Protein 1GSA (pdb70)

Sequence (314 aa):
MIKLGIVMDPIANINIKKDSSFAMLLEAQRRGYELHYMEMGDLYLINGEARAHTRTLNVKQNYEEWFSFVGEQDLPLADLDVILMRKDPPFDTEFIYATYILERAEEKGTLIVNKPQSLRDCNEKLFTAWFSDLTPETLVTRNKAQLKAFWEKHSDIILKPLDGMGGASIFRVKEGDPNLGVIAETLTEHGTRYCMAQNYLPAIKDGDKRVLVVDGEPVPYCLARIPQGGETRGNLAAGGRGEPRPLTESDWKIARQIGPTLKEKGLIFVGLDIIGDRLTEINVTSPTCIREIEAEFPVSITGMLMDAIEARLQ

Solvent-accessible surface area: 13674 Å² total; per-residue (Å²): 137,38,59,0,0,0,0,6,41,57,3,61,124,27,85,5,116,98,34,2,5,0,5,3,0,42,19,0,62,173,74,46,17,53,3,7,0,0,51,52,79,23,14,82,81,88,147,26,77,5,48,0,56,0,51,26,8,57,1,72,82,54,117,166,96,44,45,40,68,91,39,114,66,73,16,32,0,42,74,4,54,0,0,2,2,14,43,54,15,75,60,64,80,103,4,34,112,5,0,101,28,0,40,86,1,40,104,135,64,4,30,3,8,6,66,0,85,3,3,65,75,2,19,15,11,58,5,4,70,170,22,82,103,10,9,9,87,50,39,56,7,96,80,80,77,81,0,94,56,25,43,110,148,40,48,33,0,23,0,14,23,31,73,10,82,20,5,46,58,39,69,70,0,104,146,69,37,126,62,11,26,85,12,0,53,82,18,3,94,140,32,83,141,123,0,1,0,5,34,29,26,94,33,14,129,96,2,15,15,9,0,0,1,7,25,8,86,5,0,51,50,0,1,0,12,25,18,86,88,87,50,55,70,4,21,45,82,24,52,10,111,31,60,34,61,77,15,64,130,41,0,82,110,5,0,110,94,0,0,74,34,0,107,148,60,6,1,1,5,0,0,0,4,0,22,27,81,66,0,9,15,1,10,1,9,18,6,52,2,0,57,33,0,42,92,106,38,128,29,61,0,6,9,54,0,0,83,13,0,54,60,89,63,186

CATH classification: 3.40.50.20 (+2 more: 3.30.470.20, 3.30.1490.20)

Nearest PDB structures (foldseek):
  1gsa-assembly1_A  TM=1.003E+00  e=8.437E-70  Escherichia coli B
  2glt-assembly1_A  TM=9.989E-01  e=6.512E-58  Escherichia coli B
  1glv-assembly1_A  TM=9.951E-01  e=2.378E-57  Escherichia coli
  6jil-assembly1_A  TM=7.229E-01  e=3.336E-12  Streptomyces lavendulae
  4ma0-assembly1_A  TM=6.381E-01  e=2.280E-08  Francisella tularensis subsp. tularensis SCHU S4

Radius of gyration: 20.1 Å; Cα contacts (8 Å, |Δi|>4): 654; chains: 1; bounding box: 45×51×53 Å

Foldseek 3Di:
DAAEEEAEDDPVPDDCLFADVLLLVVVCVVVPYWYWYHYLVQWDADPLFIKGWTFTWDADPDVVGGIDGPGIDIGGLLPGQEYEQAYADQPDVSLLVVLSSVVSSVVSHHQYQARSVCPVVAQFFCVCVVVVVFAFDKDKFLDLVVVVVVCVVQQWKWKFARGHDQCPLIDIRHHPRPPSPVSSCVRSVNRVRIIMMGRDDPLCQVFFWWWKAALLRTDFKIWGWHADDPDPDSGVSNVTDIDIGGQDVLSVVVSNVCSVVCNVNRLRIKIWTARPRHTRTIDRRNDTPQNVNVVPDVDRPSVSNVVSSVVVSD

InterPro domains:
  IPR004215 Prokaryotic glutathione synthetase, N-terminal [PF02951] (2-120)
  IPR004218 Prokaryotic glutathione synthetase, ATP-binding [PF02955] (124-296)
  IPR006284 Glutathione synthetase, prokaryotic [MF_00162] (1-316)
  IPR006284 Glutathione synthetase, prokaryotic [TIGR01380] (2-311)
  IPR011761 ATP-grasp fold [PS50975] (125-310)
  IPR013815 ATP-grasp fold, subdomain 1 [G3DSA:3.30.1490.20] (137-201)
  IPR016185 Pre-ATP-grasp domain superfamily [SSF52440] (2-122)

Structure (mmCIF, N/CA/C/O backbone):
data_1GSA
#
_entry.id   1GSA
#
_cell.length_a   87.250
_cell.length_b   87.250
_cell.length_c   169.580
_cell.angle_alpha   90.00
_cell.angle_beta   90.00
_cell.angle_gamma   120.00
#
_symmetry.space_group_name_H-M   'P 62 2 2'
#
loop_
_entity.id
_entity.type
_entity.pdbx_description
1 polymer 'GLUTATHIONE SYNTHETASE'
2 non-polymer 'MAGNESIUM ION'
3 non-polymer 'SULFATE ION'
4 non-polymer "ADENOSINE-5'-DIPHOSPHATE"
5 non-polymer GLUTATHIONE
6 water water
#
loop_
_atom_site.group_PDB
_atom_site.id
_atom_site.type_symbol
_atom_site.label_atom_id
_atom_site.label_alt_id
_atom_site.label_comp_id
_atom_site.label_asym_id
_atom_site.label_entity_id
_atom_site.label_seq_id
_atom_site.pdbx_PDB_ins_code
_atom_site.Cartn_x
_atom_site.Cartn_y
_atom_site.Cartn_z
_atom_site.occupancy
_atom_site.B_iso_or_equiv
_atom_site.auth_seq_id
_atom_site.auth_comp_id
_atom_site.auth_asym_id
_atom_site.auth_atom_id
_atom_site.pdbx_PDB_model_num
ATOM 1 N N . MET A 1 1 ? 31.469 -6.342 48.146 1.00 34.76 1 MET A N 1
ATOM 2 C CA . MET A 1 1 ? 31.543 -6.042 49.551 1.00 33.18 1 MET A CA 1
ATOM 3 C C . MET A 1 1 ? 30.380 -5.075 49.707 1.00 29.56 1 MET A C 1
ATOM 4 O O . MET A 1 1 ? 29.636 -4.905 48.739 1.00 30.39 1 MET A O 1
ATOM 9 N N . ILE A 1 2 ? 30.168 -4.481 50.859 1.00 26.67 2 ILE A N 1
ATOM 10 C CA . ILE A 1 2 ? 29.212 -3.412 51.038 1.00 21.85 2 ILE A CA 1
ATOM 11 C C . ILE A 1 2 ? 29.939 -2.163 50.582 1.00 19.42 2 ILE A C 1
ATOM 12 O O . ILE A 1 2 ? 31.149 -2.028 50.775 1.00 18.91 2 ILE A O 1
ATOM 17 N N . LYS A 1 3 ? 29.240 -1.277 49.903 1.00 18.72 3 LYS A N 1
ATOM 18 C CA . LYS A 1 3 ? 29.767 0.008 49.505 1.00 17.79 3 LYS A CA 1
ATOM 19 C C . LYS A 1 3 ? 29.009 0.969 50.397 1.00 17.51 3 LYS A C 1
ATOM 20 O O . LYS A 1 3 ? 27.771 1.016 50.357 1.00 18.09 3 LYS A O 1
ATOM 26 N N . LEU A 1 4 ? 29.692 1.721 51.221 1.00 15.64 4 LEU A N 1
ATOM 27 C CA . LEU A 1 4 ? 29.053 2.616 52.146 1.00 14.97 4 LEU A CA 1
ATOM 28 C C . LEU A 1 4 ? 29.484 3.988 51.683 1.00 14.98 4 LEU A C 1
ATOM 29 O O . LEU A 1 4 ? 30.655 4.191 51.344 1.00 16.56 4 LEU A O 1
ATOM 34 N N . GLY A 1 5 ? 28.584 4.954 51.666 1.00 13.65 5 GLY A N 1
ATOM 35 C CA . GLY A 1 5 ? 28.932 6.310 51.321 1.00 12.92 5 GLY A CA 1
ATOM 36 C C . GLY A 1 5 ? 28.789 7.124 52.592 1.00 12.42 5 GLY A C 1
ATOM 37 O O . GLY A 1 5 ? 28.143 6.675 53.536 1.00 12.20 5 GLY A O 1
ATOM 38 N N . ILE A 1 6 ? 29.374 8.304 52.677 1.00 12.66 6 ILE A N 1
ATOM 39 C CA . ILE A 1 6 ? 29.198 9.178 53.807 1.00 12.69 6 ILE A CA 1
ATOM 40 C C . ILE A 1 6 ? 29.090 10.592 53.285 1.00 12.73 6 ILE A C 1
ATOM 41 O O . ILE A 1 6 ? 29.899 10.990 52.447 1.00 12.52 6 ILE A O 1
ATOM 46 N N . VAL A 1 7 ? 28.092 11.344 53.727 1.00 12.35 7 VAL A N 1
ATOM 47 C CA . VAL A 1 7 ? 28.035 12.751 53.381 1.00 12.09 7 VAL A CA 1
ATOM 48 C C . VAL A 1 7 ? 28.497 13.420 54.676 1.00 13.29 7 VAL A C 1
ATOM 49 O O . VAL A 1 7 ? 27.939 13.166 55.747 1.00 12.81 7 VAL A O 1
ATOM 53 N N . MET A 1 8 ? 29.540 14.245 54.673 1.00 12.70 8 MET A N 1
ATOM 54 C CA . MET A 1 8 ? 30.003 14.845 55.893 1.00 11.83 8 MET A CA 1
ATOM 55 C C . MET A 1 8 ? 30.662 16.168 55.605 1.00 14.01 8 MET A C 1
ATOM 56 O O . MET A 1 8 ? 30.841 16.562 54.450 1.00 13.84 8 MET A O 1
ATOM 61 N N . ASP A 1 9 ? 30.970 16.930 56.650 1.00 15.12 9 ASP A N 1
ATOM 62 C CA . ASP A 1 9 ? 31.684 18.188 56.553 1.00 14.02 9 ASP A CA 1
ATOM 63 C C . ASP A 1 9 ? 33.116 17.830 56.212 1.00 14.95 9 ASP A C 1
ATOM 64 O O . ASP A 1 9 ? 33.531 16.678 56.404 1.00 14.18 9 ASP A O 1
ATOM 69 N N . PRO A 1 10 ? 33.947 18.740 55.700 1.00 16.80 10 PRO A N 1
ATOM 70 C CA . PRO A 1 10 ? 35.261 18.392 55.180 1.00 15.12 10 PRO A CA 1
ATOM 71 C C . PRO A 1 10 ? 36.136 17.552 56.083 1.00 14.45 10 PRO A C 1
ATOM 72 O O . PRO A 1 10 ? 36.487 17.963 57.179 1.00 14.52 10 PRO A O 1
ATOM 76 N N . ILE A 1 11 ? 36.518 16.361 55.628 1.00 15.90 11 ILE A N 1
ATOM 77 C CA . ILE A 1 11 ? 37.364 15.457 56.390 1.00 15.85 11 ILE A CA 1
ATOM 78 C C . ILE A 1 11 ? 38.737 16.027 56.652 1.00 17.61 11 ILE A C 1
ATOM 79 O O . ILE A 1 11 ? 39.386 15.707 57.644 1.00 20.18 11 ILE A O 1
ATOM 84 N N . ALA A 1 12 ? 39.211 16.908 55.812 1.00 15.25 12 ALA A N 1
ATOM 85 C CA . ALA A 1 12 ? 40.475 17.530 56.035 1.00 17.12 12 ALA A CA 1
ATOM 86 C C . ALA A 1 12 ? 40.492 18.440 57.252 1.00 18.87 12 ALA A C 1
ATOM 87 O O . ALA A 1 12 ? 41.543 18.875 57.697 1.00 20.72 12 ALA A O 1
ATOM 89 N N . ASN A 1 13 ? 39.343 18.726 57.829 1.00 18.96 13 ASN A N 1
ATOM 90 C CA . ASN A 1 13 ? 39.243 19.643 58.950 1.00 19.48 13 ASN A CA 1
ATOM 91 C C . ASN A 1 13 ? 38.744 18.995 60.235 1.00 18.43 13 ASN A C 1
ATOM 92 O O . ASN A 1 13 ? 38.367 19.713 61.173 1.00 18.21 13 ASN A O 1
ATOM 97 N N . ILE A 1 14 ? 38.686 17.654 60.304 1.00 16.64 14 ILE A N 1
ATOM 98 C CA . ILE A 1 14 ? 38.194 16.998 61.505 1.00 14.67 14 ILE A CA 1
ATOM 99 C C . ILE A 1 14 ? 39.365 16.691 62.414 1.00 16.80 14 ILE A C 1
ATOM 100 O O . ILE A 1 14 ? 40.536 16.703 62.012 1.00 18.94 14 ILE A O 1
ATOM 105 N N . ASN A 1 15 ? 39.028 16.462 63.676 1.00 18.65 15 ASN A N 1
ATOM 106 C CA . ASN A 1 15 ? 39.967 16.061 64.698 1.00 20.69 15 ASN A CA 1
ATOM 107 C C . ASN A 1 15 ? 39.683 14.586 64.932 1.00 21.18 15 ASN A C 1
ATOM 108 O O . ASN A 1 15 ? 38.698 14.213 65.579 1.00 21.85 15 ASN A O 1
ATOM 113 N N . ILE A 1 16 ? 40.575 13.711 64.458 1.00 21.84 16 ILE A N 1
ATOM 114 C CA . ILE A 1 16 ? 40.369 12.279 64.503 1.00 21.84 16 ILE A CA 1
ATOM 115 C C . ILE A 1 16 ? 40.385 11.747 65.909 1.00 23.31 16 ILE A C 1
ATOM 116 O O . ILE A 1 16 ? 39.915 10.644 66.130 1.00 22.15 16 ILE A O 1
ATOM 121 N N . LYS A 1 17 ? 40.837 12.509 66.894 1.00 23.91 17 LYS A N 1
ATOM 122 C CA . LYS A 1 17 ? 40.758 12.065 68.275 1.00 26.43 17 LYS A CA 1
ATOM 123 C C . LYS A 1 17 ? 39.333 12.077 68.817 1.00 26.32 17 LYS A C 1
ATOM 124 O O . LYS A 1 17 ? 38.970 11.281 69.675 1.00 27.30 17 LYS A O 1
ATOM 130 N N . LYS A 1 18 ? 38.487 12.971 68.329 1.00 25.97 18 LYS A N 1
ATOM 131 C CA . LYS A 1 18 ? 37.168 13.154 68.888 1.00 24.46 18 LYS A CA 1
ATOM 132 C C . LYS A 1 18 ? 36.109 12.789 67.903 1.00 21.80 18 LYS A C 1
ATOM 133 O O . LYS A 1 18 ? 34.979 12.546 68.317 1.00 22.35 18 LYS A O 1
ATOM 139 N N . ASP A 1 19 ? 36.408 12.785 66.616 1.00 20.60 19 ASP A N 1
ATOM 140 C CA . ASP A 1 19 ? 35.339 12.671 65.654 1.00 19.27 19 ASP A CA 1
ATOM 141 C C . ASP A 1 19 ? 34.674 11.313 65.555 1.00 18.15 19 ASP A C 1
ATOM 142 O O . ASP A 1 19 ? 35.321 10.284 65.360 1.00 17.04 19 ASP A O 1
ATOM 147 N N . SER A 1 20 ? 33.351 11.258 65.668 1.00 16.49 20 SER A N 1
ATOM 148 C CA . SER A 1 20 ? 32.697 9.970 65.536 1.00 15.08 20 SER A CA 1
ATOM 149 C C . SER A 1 20 ? 32.486 9.540 64.101 1.00 14.58 20 SER A C 1
ATOM 150 O O . SER A 1 20 ? 32.512 8.331 63.905 1.00 14.22 20 SER A O 1
ATOM 153 N N . SER A 1 21 ? 32.285 10.382 63.061 1.00 14.32 21 SER A N 1
ATOM 154 C CA . SER A 1 21 ? 32.161 9.876 61.701 1.00 13.89 21 SER A CA 1
ATOM 155 C C . SER A 1 21 ? 33.417 9.090 61.360 1.00 13.24 21 SER A C 1
ATOM 156 O O . SER A 1 21 ? 33.345 8.013 60.808 1.00 12.39 21 SER A O 1
ATOM 159 N N . PHE A 1 22 ? 34.578 9.583 61.771 1.00 14.89 22 PHE A N 1
ATOM 160 C CA . PHE A 1 22 ? 35.849 8.966 61.490 1.00 14.49 22 PHE A CA 1
ATOM 161 C C . PHE A 1 22 ? 35.951 7.601 62.169 1.00 15.09 22 PHE A C 1
ATOM 162 O O . PHE A 1 22 ? 36.264 6.620 61.506 1.00 17.15 22 PHE A O 1
ATOM 170 N N . ALA A 1 23 ? 35.649 7.465 63.449 1.00 14.27 23 ALA A N 1
ATOM 171 C CA . ALA A 1 23 ? 35.628 6.196 64.123 1.00 14.35 23 ALA A CA 1
ATOM 172 C C . ALA A 1 23 ? 34.725 5.218 63.386 1.00 16.17 23 ALA A C 1
ATOM 173 O O . ALA A 1 23 ? 35.102 4.055 63.254 1.00 16.91 23 ALA A O 1
ATOM 175 N N . MET A 1 24 ? 33.566 5.625 62.868 1.00 16.70 24 MET A N 1
ATOM 176 C CA . MET A 1 24 ? 32.700 4.745 62.088 1.00 15.24 24 MET A CA 1
ATOM 177 C C . MET A 1 24 ? 33.397 4.283 60.789 1.00 15.17 24 MET A C 1
ATOM 178 O O . MET A 1 24 ? 33.391 3.096 60.466 1.00 13.24 24 MET A O 1
ATOM 183 N N . LEU A 1 25 ? 34.030 5.164 60.008 1.00 14.16 25 LEU A N 1
ATOM 184 C CA . LEU A 1 25 ? 34.760 4.794 58.810 1.00 15.01 25 LEU A CA 1
ATOM 185 C C . LEU A 1 25 ? 35.909 3.836 59.145 1.00 16.56 25 LEU A C 1
ATOM 186 O O . LEU A 1 25 ? 36.080 2.887 58.380 1.00 20.45 25 LEU A O 1
ATOM 191 N N . LEU A 1 26 ? 36.688 3.915 60.234 1.00 15.68 26 LEU A N 1
ATOM 192 C CA . LEU A 1 26 ? 37.719 2.931 60.553 1.00 14.85 26 LEU A CA 1
ATOM 193 C C . LEU A 1 26 ? 37.099 1.562 60.750 1.00 16.19 26 LEU A C 1
ATOM 194 O O . LEU A 1 26 ? 37.597 0.558 60.270 1.00 18.57 26 LEU A O 1
ATOM 199 N N . GLU A 1 27 ? 35.947 1.463 61.366 1.00 15.18 27 GLU A N 1
ATOM 200 C CA . GLU A 1 27 ? 35.279 0.203 61.557 1.00 16.52 27 GLU A CA 1
ATOM 201 C C . GLU A 1 27 ? 34.723 -0.357 60.263 1.00 16.36 27 GLU A C 1
ATOM 202 O O . GLU A 1 27 ? 34.777 -1.564 60.036 1.00 18.32 27 GLU A O 1
ATOM 208 N N . ALA A 1 28 ? 34.125 0.451 59.397 1.00 16.85 28 ALA A N 1
ATOM 209 C CA . ALA A 1 28 ? 33.647 -0.030 58.111 1.00 15.68 28 ALA A CA 1
ATOM 210 C C . ALA A 1 28 ? 34.812 -0.555 57.273 1.00 15.79 28 ALA A C 1
ATOM 211 O O . ALA A 1 28 ? 34.704 -1.579 56.598 1.00 17.48 28 ALA A O 1
ATOM 213 N N . GLN A 1 29 ? 35.977 0.080 57.329 1.00 16.33 29 GLN A N 1
ATOM 214 C CA . GLN A 1 29 ? 37.151 -0.346 56.591 1.00 16.42 29 GLN A CA 1
ATOM 215 C C . GLN A 1 29 ? 37.710 -1.617 57.173 1.00 16.86 29 GLN A C 1
ATOM 216 O O . GLN A 1 29 ? 38.086 -2.507 56.415 1.00 20.17 29 GLN A O 1
ATOM 222 N N . ARG A 1 30 ? 37.769 -1.727 58.492 1.00 16.95 30 ARG A N 1
ATOM 223 C CA . ARG A 1 30 ? 38.179 -2.921 59.199 1.00 17.19 30 ARG A CA 1
ATOM 224 C C . ARG A 1 30 ? 37.294 -4.107 58.789 1.00 17.65 30 ARG A C 1
ATOM 225 O O . ARG A 1 30 ? 37.760 -5.251 58.779 1.00 17.32 30 ARG A O 1
ATOM 233 N N . ARG A 1 31 ? 36.014 -3.880 58.452 1.00 17.33 31 ARG A N 1
ATOM 234 C CA . ARG A 1 31 ? 35.145 -4.942 57.987 1.00 16.44 31 ARG A CA 1
ATOM 235 C C . ARG A 1 31 ? 35.230 -5.199 56.511 1.00 16.70 31 ARG A C 1
ATOM 236 O O . ARG A 1 31 ? 34.643 -6.174 56.081 1.00 19.84 31 ARG A O 1
ATOM 244 N N . GLY A 1 32 ? 35.910 -4.384 55.699 1.00 18.26 32 GLY A N 1
ATOM 245 C CA . GLY A 1 32 ? 36.112 -4.633 54.275 1.00 17.43 32 GLY A CA 1
ATOM 246 C C . GLY A 1 32 ? 35.156 -3.887 53.355 1.00 18.70 32 GLY A C 1
ATOM 247 O O . GLY A 1 32 ? 34.996 -4.244 52.193 1.00 19.29 32 GLY A O 1
ATOM 248 N N . TYR A 1 33 ? 34.480 -2.835 53.811 1.00 19.42 33 TYR A N 1
ATOM 249 C CA . TYR A 1 33 ? 33.531 -2.128 52.983 1.00 17.86 33 TYR A CA 1
ATOM 250 C C . TYR A 1 33 ? 34.340 -1.206 52.121 1.00 17.11 33 TYR A C 1
ATOM 251 O O . TYR A 1 33 ? 35.379 -0.712 52.555 1.00 19.81 33 TYR A O 1
ATOM 260 N N . GLU A 1 34 ? 33.793 -0.888 50.964 1.00 19.03 34 GLU A N 1
ATOM 261 C CA . GLU A 1 34 ? 34.343 0.107 50.062 1.00 18.29 34 GLU A CA 1
ATOM 262 C C . GLU A 1 34 ? 33.773 1.463 50.486 1.00 17.81 34 GLU A C 1
ATOM 263 O O . GLU A 1 34 ? 32.558 1.651 50.468 1.00 17.81 34 GLU A O 1
ATOM 269 N N . LEU A 1 35 ? 34.570 2.469 50.804 1.00 18.05 35 LEU A N 1
ATOM 270 C CA . LEU A 1 35 ? 34.077 3.725 51.323 1.00 15.12 35 LEU A CA 1
ATOM 271 C C . LEU A 1 35 ? 34.048 4.788 50.237 1.00 15.46 35 LEU A C 1
ATOM 272 O O . LEU A 1 35 ? 35.000 4.948 49.468 1.00 14.82 35 LEU A O 1
ATOM 277 N N . HIS A 1 36 ? 32.925 5.491 50.089 1.00 16.12 36 HIS A N 1
ATOM 278 C CA . HIS A 1 36 ? 32.753 6.559 49.123 1.00 13.21 36 HIS A CA 1
ATOM 279 C C . HIS A 1 36 ? 32.469 7.836 49.874 1.00 12.53 36 HIS A C 1
ATOM 280 O O . HIS A 1 36 ? 31.447 7.922 50.532 1.00 14.41 36 HIS A O 1
ATOM 287 N N . TYR A 1 37 ? 33.338 8.814 49.792 1.00 10.90 37 TYR A N 1
ATOM 288 C CA . TYR A 1 37 ? 33.263 10.075 50.476 1.00 10.16 37 TYR A CA 1
ATOM 289 C C . TYR A 1 37 ? 32.492 11.126 49.733 1.00 11.32 37 TYR A C 1
ATOM 290 O O . TYR A 1 37 ? 32.795 11.345 48.560 1.00 14.14 37 TYR A O 1
ATOM 299 N N . MET A 1 38 ? 31.576 11.853 50.356 1.00 12.32 38 MET A N 1
ATOM 300 C CA . MET A 1 38 ? 30.891 12.927 49.671 1.00 13.52 38 MET A CA 1
ATOM 301 C C . MET A 1 38 ? 30.761 14.120 50.576 1.00 12.27 38 MET A C 1
ATOM 302 O O . MET A 1 38 ? 30.736 13.979 51.778 1.00 14.45 38 MET A O 1
ATOM 307 N N . GLU A 1 39 ? 30.694 15.322 50.060 1.00 12.76 39 GLU A N 1
ATOM 308 C CA . GLU A 1 39 ? 30.378 16.535 50.799 1.00 11.02 39 GLU A CA 1
ATOM 309 C C . GLU A 1 39 ? 29.082 17.018 50.160 1.00 12.19 39 GLU A C 1
ATOM 310 O O . GLU A 1 39 ? 28.760 16.572 49.052 1.00 14.21 39 GLU A O 1
ATOM 316 N N . MET A 1 40 ? 28.322 17.940 50.750 1.00 11.56 40 MET A N 1
ATOM 317 C CA . MET A 1 40 ? 27.020 18.398 50.266 1.00 12.42 40 MET A CA 1
ATOM 318 C C . MET A 1 40 ? 27.017 18.849 48.822 1.00 9.45 40 MET A C 1
ATOM 319 O O . MET A 1 40 ? 26.078 18.609 48.114 1.00 8.75 40 MET A O 1
ATOM 324 N N . GLY A 1 41 ? 28.075 19.469 48.333 1.00 13.23 41 GLY A N 1
ATOM 325 C CA . GLY A 1 41 ? 28.168 19.987 46.969 1.00 12.95 41 GLY A CA 1
ATOM 326 C C . GLY A 1 41 ? 28.333 18.912 45.907 1.00 12.27 41 GLY A C 1
ATOM 327 O O . GLY A 1 41 ? 28.145 19.191 44.729 1.00 15.52 41 GLY A O 1
ATOM 328 N N . ASP A 1 42 ? 28.665 17.673 46.265 1.00 13.09 42 ASP A N 1
ATOM 329 C CA . ASP A 1 42 ? 28.862 16.571 45.348 1.00 11.15 42 ASP A CA 1
ATOM 330 C C . ASP A 1 42 ? 27.588 15.887 44.906 1.00 12.96 42 ASP A C 1
ATOM 331 O O . ASP A 1 42 ? 27.562 15.108 43.944 1.00 15.18 42 ASP A O 1
ATOM 336 N N . LEU A 1 43 ? 26.515 16.089 45.653 1.00 13.09 43 LEU A N 1
ATOM 337 C CA . LEU A 1 43 ? 25.250 15.432 45.394 1.00 13.58 43 LEU A CA 1
ATOM 338 C C . LEU A 1 43 ? 24.430 16.310 44.463 1.00 14.46 43 LEU A C 1
ATOM 339 O O . LEU A 1 43 ? 24.467 17.555 44.536 1.00 14.33 43 LEU A O 1
ATOM 344 N N . TYR A 1 44 ? 23.675 15.666 43.588 1.00 12.39 44 TYR A N 1
ATOM 345 C CA . TYR A 1 44 ? 22.828 16.401 42.698 1.00 11.93 44 TYR A CA 1
ATOM 346 C C . TYR A 1 44 ? 21.702 15.512 42.233 1.00 12.31 44 TYR A C 1
ATOM 347 O O . TYR A 1 44 ? 21.665 14.313 42.525 1.00 12.51 44 TYR A O 1
ATOM 356 N N . LEU A 1 45 ? 20.780 16.134 41.517 1.00 14.43 45 LEU A N 1
ATOM 357 C CA . LEU A 1 45 ? 19.605 15.485 40.975 1.00 14.61 45 LEU A CA 1
ATOM 358 C C . LEU A 1 45 ? 19.551 15.884 39.518 1.00 14.93 45 LEU A C 1
ATOM 359 O O . LEU A 1 45 ? 19.675 17.072 39.224 1.00 13.63 45 LEU A O 1
ATOM 364 N N . ILE A 1 46 ? 19.429 14.888 38.625 1.00 16.00 46 ILE A N 1
ATOM 365 C CA . ILE A 1 46 ? 19.265 15.095 37.192 1.00 15.70 46 ILE A CA 1
ATOM 366 C C . ILE A 1 46 ? 18.088 14.206 36.844 1.00 16.43 46 ILE A C 1
ATOM 367 O O . ILE A 1 46 ? 18.063 12.989 37.015 1.00 18.45 46 ILE A O 1
ATOM 372 N N . ASN A 1 47 ? 17.005 14.885 36.525 1.00 18.30 47 ASN A N 1
ATOM 373 C CA . ASN A 1 47 ? 15.717 14.298 36.193 1.00 18.66 47 ASN A CA 1
ATOM 374 C C . ASN A 1 47 ? 15.242 13.303 37.234 1.00 19.47 47 ASN A C 1
ATOM 375 O O . ASN A 1 47 ? 14.832 12.176 36.950 1.00 20.31 47 ASN A O 1
ATOM 380 N N . GLY A 1 48 ? 15.394 13.704 38.490 1.00 18.63 48 GLY A N 1
ATOM 381 C CA . GLY A 1 48 ? 14.924 12.937 39.618 1.00 16.36 48 GLY A CA 1
ATOM 382 C C . GLY A 1 48 ? 15.812 11.783 39.971 1.00 15.57 48 GLY A C 1
ATOM 383 O O . GLY A 1 48 ? 15.439 11.019 40.846 1.00 17.70 48 GLY A O 1
ATOM 384 N N . GLU A 1 49 ? 16.960 11.594 39.328 1.00 17.13 49 GLU A N 1
ATOM 385 C CA . GLU A 1 49 ? 17.886 10.536 39.672 1.00 14.38 49 GLU A CA 1
ATOM 386 C C . GLU A 1 49 ? 18.928 11.204 40.562 1.00 15.13 49 GLU A C 1
ATOM 387 O O . GLU A 1 49 ? 19.501 12.233 40.196 1.00 14.97 49 GLU A O 1
ATOM 393 N N . ALA A 1 50 ? 19.122 10.684 41.761 1.00 13.98 50 ALA A N 1
ATOM 394 C CA . ALA A 1 50 ? 20.094 11.190 42.705 1.00 13.58 50 ALA A CA 1
ATOM 395 C C . ALA A 1 50 ? 21.426 10.609 42.280 1.00 10.70 50 ALA A C 1
ATOM 396 O O . ALA A 1 50 ? 21.533 9.386 42.109 1.00 11.20 50 ALA A O 1
ATOM 398 N N . ARG A 1 51 ? 22.432 11.445 42.139 1.00 9.12 51 ARG A N 1
ATOM 399 C CA . ARG A 1 51 ? 23.734 11.012 41.718 1.00 10.97 51 ARG A CA 1
ATOM 400 C C . ARG A 1 51 ? 24.756 11.785 42.514 1.00 10.90 51 ARG A C 1
ATOM 401 O O . ARG A 1 51 ? 24.388 12.769 43.143 1.00 13.61 51 ARG A O 1
ATOM 409 N N . ALA A 1 52 ? 26.038 11.420 42.512 1.00 11.97 52 ALA A N 1
ATOM 410 C CA . ALA A 1 52 ? 27.067 12.161 43.212 1.00 11.78 52 ALA A CA 1
ATOM 411 C C . ALA A 1 52 ? 28.441 11.894 42.652 1.00 11.05 52 ALA A C 1
ATOM 412 O O . ALA A 1 52 ? 28.743 10.846 42.081 1.00 13.07 52 ALA A O 1
ATOM 414 N N . HIS A 1 53 ? 29.307 12.856 42.802 1.00 13.86 53 HIS A N 1
ATOM 415 C CA . HIS A 1 53 ? 30.697 12.664 42.487 1.00 15.78 53 HIS A CA 1
ATOM 416 C C . HIS A 1 53 ? 31.255 12.119 43.791 1.00 16.98 53 HIS A C 1
ATOM 417 O O . HIS A 1 53 ? 31.239 12.831 44.797 1.00 17.52 53 HIS A O 1
ATOM 424 N N . THR A 1 54 ? 31.745 10.898 43.850 1.00 16.73 54 THR A N 1
ATOM 425 C CA . THR A 1 54 ? 32.330 10.423 45.086 1.00 16.33 54 THR A CA 1
ATOM 426 C C . THR A 1 54 ? 33.810 10.249 44.846 1.00 15.39 54 THR A C 1
ATOM 427 O O . THR A 1 54 ? 34.329 10.337 43.728 1.00 17.35 54 THR A O 1
ATOM 431 N N . ARG A 1 55 ? 34.498 10.019 45.924 1.00 14.80 55 ARG A N 1
ATOM 432 C CA . ARG A 1 55 ? 35.903 9.771 45.919 1.00 15.41 55 ARG A CA 1
ATOM 433 C C . ARG A 1 55 ? 36.015 8.512 46.763 1.00 17.21 55 ARG A C 1
ATOM 434 O O . ARG A 1 55 ? 35.382 8.443 47.825 1.00 18.07 55 ARG A O 1
ATOM 442 N N . THR A 1 56 ? 36.713 7.461 46.307 1.00 16.11 56 THR A N 1
ATOM 443 C CA . THR A 1 56 ? 36.867 6.242 47.072 1.00 17.01 56 THR A CA 1
ATOM 444 C C . THR A 1 56 ? 37.881 6.610 48.128 1.00 15.99 56 THR A C 1
ATOM 445 O O . THR A 1 56 ? 38.943 7.157 47.813 1.00 15.64 56 THR A O 1
ATOM 449 N N . LEU A 1 57 ? 37.541 6.313 49.374 1.00 17.11 57 LEU A N 1
ATOM 450 C CA . LEU A 1 57 ? 38.305 6.704 50.539 1.00 16.21 57 LEU A CA 1
ATOM 451 C C . LEU A 1 57 ? 38.978 5.540 51.239 1.00 17.75 57 LEU A C 1
ATOM 452 O O . LEU A 1 57 ? 38.490 4.406 51.320 1.00 17.55 57 LEU A O 1
ATOM 457 N N . ASN A 1 58 ? 40.126 5.900 51.781 1.00 19.30 58 ASN A N 1
ATOM 458 C CA . ASN A 1 58 ? 40.969 5.025 52.551 1.00 21.26 58 ASN A CA 1
ATOM 459 C C . ASN A 1 58 ? 41.248 5.742 53.874 1.00 19.00 58 ASN A C 1
ATOM 460 O O . ASN A 1 58 ? 41.816 6.825 53.782 1.00 18.15 58 ASN A O 1
ATOM 465 N N . VAL A 1 59 ? 40.920 5.349 55.109 1.00 17.89 59 VAL A N 1
ATOM 466 C CA . VAL A 1 59 ? 41.244 6.157 56.288 1.00 14.75 59 VAL A CA 1
ATOM 467 C C . VAL A 1 59 ? 42.256 5.432 57.160 1.00 16.61 59 VAL A C 1
ATOM 468 O O . VAL A 1 59 ? 42.415 4.209 57.044 1.00 15.80 59 VAL A O 1
ATOM 472 N N . LYS A 1 60 ? 43.019 6.129 57.982 1.00 15.94 60 LYS A N 1
ATOM 473 C CA . LYS A 1 60 ? 43.901 5.463 58.914 1.00 18.47 60 LYS A CA 1
ATOM 474 C C . LYS A 1 60 ? 44.171 6.413 60.051 1.00 18.71 60 LYS A C 1
ATOM 475 O O . LYS A 1 60 ? 44.168 7.622 59.902 1.00 20.03 60 LYS A O 1
ATOM 481 N N . GLN A 1 61 ? 44.313 5.844 61.236 1.00 21.34 61 GLN A N 1
ATOM 482 C CA . GLN A 1 61 ? 44.587 6.569 62.449 1.00 23.75 61 GLN A CA 1
ATOM 483 C C . GLN A 1 61 ? 46.008 7.141 62.407 1.00 23.04 61 GLN A C 1
ATOM 484 O O . GLN A 1 61 ? 46.917 6.623 63.050 1.00 24.53 61 GLN A O 1
ATOM 490 N N . ASN A 1 62 ? 46.227 8.222 61.691 1.00 21.36 62 ASN A N 1
ATOM 491 C CA . ASN A 1 62 ? 47.542 8.796 61.512 1.00 22.04 62 ASN A CA 1
ATOM 492 C C . ASN A 1 62 ? 47.275 10.262 61.575 1.00 21.28 62 ASN A C 1
ATOM 493 O O . ASN A 1 62 ? 46.448 10.746 60.818 1.00 21.06 62 ASN A O 1
ATOM 498 N N . TYR A 1 63 ? 47.918 11.001 62.462 1.00 22.94 63 TYR A N 1
ATOM 499 C CA . TYR A 1 63 ? 47.649 12.411 62.640 1.00 24.68 63 TYR A CA 1
ATOM 500 C C . TYR A 1 63 ? 48.359 13.321 61.648 1.00 26.05 63 TYR A C 1
ATOM 501 O O . TYR A 1 63 ? 48.197 14.535 61.706 1.00 25.52 63 TYR A O 1
ATOM 510 N N . GLU A 1 64 ? 49.164 12.772 60.736 1.00 27.27 64 GLU A N 1
ATOM 511 C CA . GLU A 1 64 ? 49.831 13.558 59.697 1.00 28.89 64 GLU A CA 1
ATOM 512 C C . GLU A 1 64 ? 48.952 13.375 58.488 1.00 26.21 64 GLU A C 1
ATOM 513 O O . GLU A 1 64 ? 48.724 14.313 57.740 1.00 25.84 64 GLU A O 1
ATOM 519 N N . GLU A 1 65 ? 48.423 12.175 58.263 1.00 25.81 65 GLU A N 1
ATOM 520 C CA . GLU A 1 65 ? 47.622 11.900 57.098 1.00 24.04 65 GLU A CA 1
ATOM 521 C C . GLU A 1 65 ? 46.583 10.865 57.454 1.00 19.73 65 GLU A C 1
ATOM 522 O O . GLU A 1 65 ? 46.897 9.683 57.509 1.00 18.14 65 GLU A O 1
ATOM 528 N N . TRP A 1 66 ? 45.341 11.271 57.677 1.00 16.63 66 TRP A N 1
ATOM 529 C CA . TRP A 1 66 ? 44.338 10.309 58.084 1.00 15.12 66 TRP A CA 1
ATOM 530 C C . TRP A 1 66 ? 43.397 9.871 56.992 1.00 15.76 66 TRP A C 1
ATOM 531 O O . TRP A 1 66 ? 42.552 9.025 57.256 1.00 16.33 66 TRP A O 1
ATOM 542 N N . PHE A 1 67 ? 43.472 10.387 55.767 1.00 14.15 67 PHE A N 1
ATOM 543 C CA . PHE A 1 67 ? 42.617 9.912 54.697 1.00 14.92 67 PHE A CA 1
ATOM 544 C C . PHE A 1 67 ? 43.375 10.051 53.391 1.00 16.41 67 PHE A C 1
ATOM 545 O O . PHE A 1 67 ? 44.381 10.777 53.299 1.00 16.25 67 PHE A O 1
ATOM 553 N N . SER A 1 68 ? 42.935 9.308 52.395 1.00 17.69 68 SER A N 1
ATOM 554 C CA . SER A 1 68 ? 43.479 9.431 51.064 1.00 17.65 68 SER A CA 1
ATOM 555 C C . SER A 1 68 ? 42.350 8.974 50.186 1.00 16.56 68 SER A C 1
ATOM 556 O O . SER A 1 68 ? 41.570 8.108 50.576 1.00 17.66 68 SER A O 1
ATOM 559 N N . PHE A 1 69 ? 42.237 9.621 49.044 1.00 18.77 69 PHE A N 1
ATOM 560 C CA . PHE A 1 69 ? 41.274 9.299 48.028 1.00 19.47 69 PHE A CA 1
ATOM 561 C C . PHE A 1 69 ? 41.976 8.442 46.993 1.00 20.74 69 PHE A C 1
ATOM 562 O O . PHE A 1 69 ? 43.012 8.801 46.437 1.00 21.85 69 PHE A O 1
ATOM 570 N N . VAL A 1 70 ? 41.465 7.277 46.699 1.00 22.69 70 VAL A N 1
ATOM 571 C CA . VAL A 1 70 ? 42.105 6.367 45.780 1.00 23.46 70 VAL A CA 1
ATOM 572 C C . VAL A 1 70 ? 41.188 6.277 44.565 1.00 25.78 70 VAL A C 1
ATOM 573 O O . VAL A 1 70 ? 40.782 5.198 44.126 1.00 27.68 70 VAL A O 1
ATOM 577 N N . GLY A 1 71 ? 40.795 7.412 43.999 1.00 25.97 71 GLY A N 1
ATOM 578 C CA . GLY A 1 71 ? 39.948 7.390 42.826 1.00 23.83 71 GLY A CA 1
ATOM 579 C C . GLY A 1 71 ? 38.695 8.205 43.019 1.00 23.39 71 GLY A C 1
ATOM 580 O O . GLY A 1 71 ? 38.335 8.523 44.143 1.00 21.99 71 GLY A O 1
ATOM 581 N N . GLU A 1 72 ? 38.041 8.595 41.932 1.00 24.18 72 GLU A N 1
ATOM 582 C CA . GLU A 1 72 ? 36.816 9.342 42.002 1.00 22.89 72 GLU A CA 1
ATOM 583 C C . GLU A 1 72 ? 35.965 8.915 40.853 1.00 21.57 72 GLU A C 1
ATOM 584 O O . GLU A 1 72 ? 36.446 8.259 39.934 1.00 21.67 72 GLU A O 1
ATOM 590 N N . GLN A 1 73 ? 34.680 9.164 40.960 1.00 20.59 73 GLN A N 1
ATOM 591 C CA . GLN A 1 73 ? 33.737 8.741 39.938 1.00 19.37 73 GLN A CA 1
ATOM 592 C C . GLN A 1 73 ? 32.423 9.435 40.164 1.00 20.15 73 GLN A C 1
ATOM 593 O O . GLN A 1 73 ? 32.170 9.919 41.266 1.00 20.04 73 GLN A O 1
ATOM 599 N N . ASP A 1 74 ? 31.601 9.490 39.138 1.00 18.66 74 ASP A N 1
ATOM 600 C CA . ASP A 1 74 ? 30.277 10.017 39.243 1.00 16.40 74 ASP A CA 1
ATOM 601 C C . ASP A 1 74 ? 29.419 8.771 39.180 1.00 18.76 74 ASP A C 1
ATOM 602 O O . ASP A 1 74 ? 29.553 7.961 38.260 1.00 19.25 74 ASP A O 1
ATOM 607 N N . LEU A 1 75 ? 28.551 8.532 40.149 1.00 18.63 75 LEU A N 1
ATOM 608 C CA . LEU A 1 75 ? 27.709 7.359 40.098 1.00 17.08 75 LEU A CA 1
ATOM 609 C C . LEU A 1 75 ? 26.316 7.749 40.538 1.00 17.41 75 LEU A C 1
ATOM 610 O O . LEU A 1 75 ? 26.154 8.814 41.141 1.00 17.76 75 LEU A O 1
ATOM 615 N N . PRO A 1 76 ? 25.275 6.986 40.241 1.00 14.84 76 PRO A N 1
ATOM 616 C CA . PRO A 1 76 ? 23.993 7.101 40.911 1.00 15.35 76 PRO A CA 1
ATOM 617 C C . PRO A 1 76 ? 24.147 6.627 42.352 1.00 16.17 76 PRO A C 1
ATOM 618 O O . PRO A 1 76 ? 24.790 5.617 42.638 1.00 17.41 76 PRO A O 1
ATOM 622 N N . LEU A 1 77 ? 23.536 7.313 43.309 1.00 16.65 77 LEU A N 1
ATOM 623 C CA . LEU A 1 77 ? 23.653 6.957 44.693 1.00 13.80 77 LEU A CA 1
ATOM 624 C C . LEU A 1 77 ? 23.025 5.614 44.993 1.00 15.49 77 LEU A C 1
ATOM 625 O O . LEU A 1 77 ? 23.495 4.932 45.890 1.00 14.58 77 LEU A O 1
ATOM 630 N N . ALA A 1 78 ? 22.008 5.174 44.244 1.00 16.22 78 ALA A N 1
ATOM 631 C CA . ALA A 1 78 ? 21.425 3.852 44.345 1.00 16.04 78 ALA A CA 1
ATOM 632 C C . ALA A 1 78 ? 22.448 2.745 44.126 1.00 18.05 78 ALA A C 1
ATOM 633 O O . ALA A 1 78 ? 22.162 1.570 44.313 1.00 19.56 78 ALA A O 1
ATOM 635 N N . ASP A 1 79 ? 23.645 3.049 43.655 1.00 18.63 79 ASP A N 1
ATOM 636 C CA . ASP A 1 79 ? 24.717 2.097 43.558 1.00 19.26 79 ASP A CA 1
ATOM 637 C C . ASP A 1 79 ? 25.340 1.815 44.905 1.00 19.88 79 ASP A C 1
ATOM 638 O O . ASP A 1 79 ? 26.137 0.893 45.006 1.00 21.02 79 ASP A O 1
ATOM 643 N N . LEU A 1 80 ? 25.090 2.582 45.962 1.00 19.85 80 LEU A N 1
ATOM 644 C CA . LEU A 1 80 ? 25.723 2.320 47.244 1.00 18.49 80 LEU A CA 1
ATOM 645 C C . LEU A 1 80 ? 24.673 1.599 48.066 1.00 17.65 80 LEU A C 1
ATOM 646 O O . LEU A 1 80 ? 23.460 1.696 47.835 1.00 17.75 80 LEU A O 1
ATOM 651 N N . ASP A 1 81 ? 25.138 0.799 49.018 1.00 17.73 81 ASP A N 1
ATOM 652 C CA . ASP A 1 81 ? 24.229 0.014 49.828 1.00 16.19 81 ASP A CA 1
ATOM 653 C C . ASP A 1 81 ? 23.726 0.770 51.027 1.00 14.42 81 ASP A C 1
ATOM 654 O O . ASP A 1 81 ? 22.614 0.521 51.485 1.00 15.83 81 ASP A O 1
ATOM 659 N N . VAL A 1 82 ? 24.539 1.684 51.546 1.00 14.85 82 VAL A N 1
ATOM 660 C CA . VAL A 1 82 ? 24.308 2.405 52.787 1.00 12.14 82 VAL A CA 1
ATOM 661 C C . VAL A 1 82 ? 24.887 3.796 52.569 1.00 10.65 82 VAL A C 1
ATOM 662 O O . VAL A 1 82 ? 25.980 3.867 52.032 1.00 11.45 82 VAL A O 1
ATOM 666 N N . ILE A 1 83 ? 24.258 4.902 52.946 1.00 12.40 83 ILE A N 1
ATOM 667 C CA . ILE A 1 83 ? 24.841 6.225 52.966 1.00 10.66 83 ILE A CA 1
ATOM 668 C C . ILE A 1 83 ? 24.683 6.690 54.412 1.00 12.12 83 ILE A C 1
ATOM 669 O O . ILE A 1 83 ? 23.604 6.573 54.987 1.00 12.72 83 ILE A O 1
ATOM 674 N N . LEU A 1 84 ? 25.725 7.179 55.080 1.00 11.21 84 LEU A N 1
ATOM 675 C CA . LEU A 1 84 ? 25.640 7.697 56.412 1.00 10.68 84 LEU A CA 1
ATOM 676 C C . LEU A 1 84 ? 25.509 9.194 56.205 1.00 12.13 84 LEU A C 1
ATOM 677 O O . LEU A 1 84 ? 26.384 9.815 55.591 1.00 11.25 84 LEU A O 1
ATOM 682 N N . MET A 1 85 ? 24.422 9.812 56.668 1.00 11.97 85 MET A N 1
ATOM 683 C CA . MET A 1 85 ? 24.253 11.237 56.577 1.00 11.96 85 MET A CA 1
ATOM 684 C C . MET A 1 85 ? 24.809 11.801 57.885 1.00 13.45 85 MET A C 1
ATOM 685 O O . MET A 1 85 ? 24.204 11.777 58.955 1.00 14.35 85 MET A O 1
ATOM 690 N N . ARG A 1 86 ? 26.023 12.312 57.849 1.00 14.72 86 ARG A N 1
ATOM 691 C CA . ARG A 1 86 ? 26.711 12.808 59.011 1.00 10.90 86 ARG A CA 1
ATOM 692 C C . ARG A 1 86 ? 27.007 14.299 58.908 1.00 12.92 86 ARG A C 1
ATOM 693 O O . ARG A 1 86 ? 27.973 14.755 59.530 1.00 13.64 86 ARG A O 1
ATOM 701 N N . LYS A 1 87 ? 26.250 15.108 58.150 1.00 12.94 87 LYS A N 1
ATOM 702 C CA . LYS A 1 87 ? 26.436 16.551 58.039 1.00 12.09 87 LYS A CA 1
ATOM 703 C C . LYS A 1 87 ? 26.029 17.184 59.363 1.00 13.36 87 LYS A C 1
ATOM 704 O O . LYS A 1 87 ? 24.984 16.856 59.935 1.00 12.13 87 LYS A O 1
ATOM 710 N N . ASP A 1 88 ? 26.831 18.123 59.842 1.00 14.26 88 ASP A N 1
ATOM 711 C CA . ASP A 1 88 ? 26.556 18.790 61.108 1.00 14.90 88 ASP A CA 1
ATOM 712 C C . ASP A 1 88 ? 25.470 19.793 60.985 1.00 15.24 88 ASP A C 1
ATOM 713 O O . ASP A 1 88 ? 25.313 20.381 59.903 1.00 15.34 88 ASP A O 1
ATOM 718 N N . PRO A 1 89 ? 24.740 20.073 62.073 1.00 16.50 89 PRO A N 1
ATOM 719 C CA . PRO A 1 89 ? 23.791 21.183 62.111 1.00 15.68 89 PRO A CA 1
ATOM 720 C C . PRO A 1 89 ? 24.509 22.492 61.812 1.00 15.84 89 PRO A C 1
ATOM 721 O O . PRO A 1 89 ? 25.748 22.479 61.770 1.00 16.84 89 PRO A O 1
ATOM 725 N N . PRO A 1 90 ? 23.864 23.639 61.578 1.00 17.34 90 PRO A N 1
ATOM 726 C CA . PRO A 1 90 ? 22.429 23.839 61.629 1.00 16.94 90 PRO A CA 1
ATOM 727 C C . PRO A 1 90 ? 21.507 23.146 60.673 1.00 16.55 90 PRO A C 1
ATOM 728 O O . PRO A 1 90 ? 21.843 22.654 59.598 1.00 18.19 90 PRO A O 1
ATOM 732 N N . PHE A 1 91 ? 20.317 23.020 61.209 1.00 17.50 91 PHE A N 1
ATOM 733 C CA . PHE A 1 91 ? 19.183 22.494 60.498 1.00 17.52 91 PHE A CA 1
ATOM 734 C C . PHE A 1 91 ? 18.726 23.696 59.689 1.00 15.09 91 PHE A C 1
ATOM 735 O O . PHE A 1 91 ? 18.197 24.673 60.219 1.00 15.73 91 PHE A O 1
ATOM 743 N N . ASP A 1 92 ? 19.012 23.692 58.419 1.00 11.91 92 ASP A N 1
ATOM 744 C CA . ASP A 1 92 ? 18.617 24.801 57.605 1.00 11.33 92 ASP A CA 1
ATOM 745 C C . ASP A 1 92 ? 17.936 24.198 56.405 1.00 10.88 92 ASP A C 1
ATOM 746 O O . ASP A 1 92 ? 17.861 22.967 56.317 1.00 11.13 92 ASP A O 1
ATOM 751 N N . THR A 1 93 ? 17.505 25.006 55.446 1.00 9.83 93 THR A N 1
ATOM 752 C CA . THR A 1 93 ? 16.845 24.485 54.256 1.00 8.81 93 THR A CA 1
ATOM 753 C C . THR A 1 93 ? 17.808 23.723 53.376 1.00 9.87 93 THR A C 1
ATOM 754 O O . THR A 1 93 ? 17.367 22.763 52.772 1.00 12.10 93 THR A O 1
ATOM 758 N N . GLU A 1 94 ? 19.110 24.035 53.294 1.00 10.18 94 GLU A N 1
ATOM 759 C CA . GLU A 1 94 ? 20.068 23.249 52.544 1.00 10.16 94 GLU A CA 1
ATOM 760 C C . GLU A 1 94 ? 20.116 21.805 53.003 1.00 10.81 94 GLU A C 1
ATOM 761 O O . GLU A 1 94 ? 20.094 20.863 52.208 1.00 10.70 94 GLU A O 1
ATOM 767 N N . PHE A 1 95 ? 20.095 21.636 54.332 1.00 12.82 95 PHE A N 1
ATOM 768 C CA . PHE A 1 95 ? 20.048 20.327 54.954 1.00 13.96 95 PHE A CA 1
ATOM 769 C C . PHE A 1 95 ? 18.785 19.587 54.485 1.00 13.90 95 PHE A C 1
ATOM 770 O O . PHE A 1 95 ? 18.876 18.439 54.048 1.00 12.73 95 PHE A O 1
ATOM 778 N N . ILE A 1 96 ? 17.619 20.257 54.509 1.00 13.01 96 ILE A N 1
ATOM 779 C CA . ILE A 1 96 ? 16.375 19.687 54.036 1.00 12.00 96 ILE A CA 1
ATOM 780 C C . ILE A 1 96 ? 16.479 19.339 52.580 1.00 12.39 96 ILE A C 1
ATOM 781 O O . ILE A 1 96 ? 16.105 18.231 52.223 1.00 13.93 96 ILE A O 1
ATOM 786 N N . TYR A 1 97 ? 17.022 20.177 51.701 1.00 12.27 97 TYR A N 1
ATOM 787 C CA . TYR A 1 97 ? 17.105 19.849 50.281 1.00 9.60 97 TYR A CA 1
ATOM 788 C C . TYR A 1 97 ? 17.968 18.618 50.101 1.00 7.31 97 TYR A C 1
ATOM 789 O O . TYR A 1 97 ? 17.590 17.742 49.327 1.00 8.14 97 TYR A O 1
ATOM 798 N N . ALA A 1 98 ? 19.069 18.461 50.830 1.00 5.64 98 ALA A N 1
ATOM 799 C CA . ALA A 1 98 ? 19.856 17.267 50.726 1.00 5.61 98 ALA A CA 1
ATOM 800 C C . ALA A 1 98 ? 19.055 16.036 51.104 1.00 7.98 98 ALA A C 1
ATOM 801 O O . ALA A 1 98 ? 19.223 14.984 50.475 1.00 7.82 98 ALA A O 1
ATOM 803 N N . THR A 1 99 ? 18.085 16.083 52.020 1.00 9.43 99 THR A N 1
ATOM 804 C CA . THR A 1 99 ? 17.376 14.871 52.395 1.00 10.38 99 THR A CA 1
ATOM 805 C C . THR A 1 99 ? 16.452 14.425 51.277 1.00 12.44 99 THR A C 1
ATOM 806 O O . THR A 1 99 ? 16.135 13.230 51.197 1.00 13.16 99 THR A O 1
ATOM 810 N N . TYR A 1 100 ? 16.022 15.293 50.343 1.00 13.14 100 TYR A N 1
ATOM 811 C CA . TYR A 1 100 ? 15.159 14.863 49.235 1.00 11.40 100 TYR A CA 1
ATOM 812 C C . TYR A 1 100 ? 15.996 14.130 48.216 1.00 10.06 100 TYR A C 1
ATOM 813 O O . TYR A 1 100 ? 15.514 13.204 47.575 1.00 12.21 100 TYR A O 1
ATOM 822 N N . ILE A 1 101 ? 17.249 14.554 48.060 1.00 13.29 101 ILE A N 1
ATOM 823 C CA . ILE A 1 101 ? 18.218 13.911 47.182 1.00 12.07 101 ILE A CA 1
ATOM 824 C C . ILE A 1 101 ? 18.531 12.568 47.795 1.00 13.48 101 ILE A C 1
ATOM 825 O O . ILE A 1 101 ? 18.469 11.549 47.109 1.00 14.14 101 ILE A O 1
ATOM 830 N N . LEU A 1 102 ? 18.794 12.470 49.090 1.00 14.46 102 LEU A N 1
ATOM 831 C CA . LEU A 1 102 ? 19.052 11.170 49.662 1.00 13.41 102 LEU A CA 1
ATOM 832 C C . LEU A 1 102 ? 17.815 10.302 49.596 1.00 15.13 102 LEU A C 1
ATOM 833 O O . LEU A 1 102 ? 17.888 9.087 49.412 1.00 17.26 102 LEU A O 1
ATOM 838 N N . GLU A 1 103 ? 16.624 10.883 49.629 1.00 15.00 103 GLU A N 1
ATOM 839 C CA . GLU A 1 103 ? 15.396 10.116 49.529 1.00 14.82 103 GLU A CA 1
ATOM 840 C C . GLU A 1 103 ? 15.182 9.511 48.143 1.00 14.64 103 GLU A C 1
ATOM 841 O O . GLU A 1 103 ? 14.562 8.450 48.032 1.00 15.12 103 GLU A O 1
ATOM 847 N N . ARG A 1 104 ? 15.647 10.092 47.037 1.00 15.55 104 ARG A N 1
ATOM 848 C CA . ARG A 1 104 ? 15.486 9.468 45.722 1.00 15.01 104 ARG A CA 1
ATOM 849 C C . ARG A 1 104 ? 16.353 8.212 45.581 1.00 14.36 104 ARG A C 1
ATOM 850 O O . ARG A 1 104 ? 15.993 7.265 44.880 1.00 16.25 104 ARG A O 1
ATOM 858 N N . ALA A 1 105 ? 17.520 8.165 46.231 1.00 14.61 105 ALA A N 1
ATOM 859 C CA . ALA A 1 105 ? 18.384 7.017 46.298 1.00 12.93 105 ALA A CA 1
ATOM 860 C C . ALA A 1 105 ? 17.694 6.017 47.165 1.00 13.85 105 ALA A C 1
ATOM 861 O O . ALA A 1 105 ? 17.633 4.857 46.799 1.00 15.38 105 ALA A O 1
ATOM 863 N N . GLU A 1 106 ? 17.120 6.387 48.306 1.00 16.37 106 GLU A N 1
ATOM 864 C CA . GLU A 1 106 ? 16.467 5.443 49.213 1.0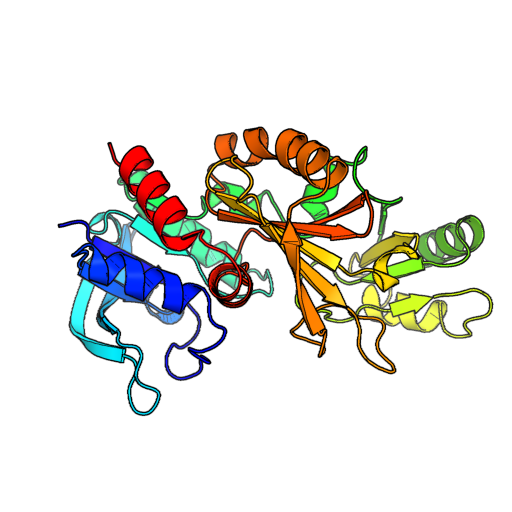0 17.71 106 GLU A CA 1
ATOM 865 C C . GLU A 1 106 ? 15.307 4.741 48.525 1.00 19.91 106 GLU A C 1
ATOM 866 O O . GLU A 1 106 ? 15.079 3.551 48.754 1.00 20.26 106 GLU A O 1
ATOM 872 N N . GLU A 1 107 ? 14.578 5.393 47.622 1.00 21.18 107 GLU A N 1
ATOM 873 C CA . GLU A 1 107 ? 13.539 4.684 46.886 1.00 24.43 107 GLU A CA 1
ATOM 874 C C . GLU A 1 107 ? 14.089 3.658 45.910 1.00 24.25 107 GLU A C 1
ATOM 875 O O . GLU A 1 107 ? 13.391 2.730 45.522 1.00 27.35 107 GLU A O 1
ATOM 881 N N . LYS A 1 108 ? 15.329 3.795 45.480 1.00 23.61 108 LYS A N 1
ATOM 882 C CA . LYS A 1 108 ? 15.942 2.826 44.626 1.00 21.92 108 LYS A CA 1
ATOM 883 C C . LYS A 1 108 ? 16.588 1.762 45.475 1.00 22.26 108 LYS A C 1
ATOM 884 O O . LYS A 1 108 ? 17.351 0.972 44.945 1.00 24.86 108 LYS A O 1
ATOM 890 N N . GLY A 1 109 ? 16.370 1.739 46.796 1.00 23.25 109 GLY A N 1
ATOM 891 C CA . GLY A 1 109 ? 16.835 0.698 47.722 1.00 21.65 109 GLY A CA 1
ATOM 892 C C . GLY A 1 109 ? 18.110 0.911 48.534 1.00 20.20 109 GLY A C 1
A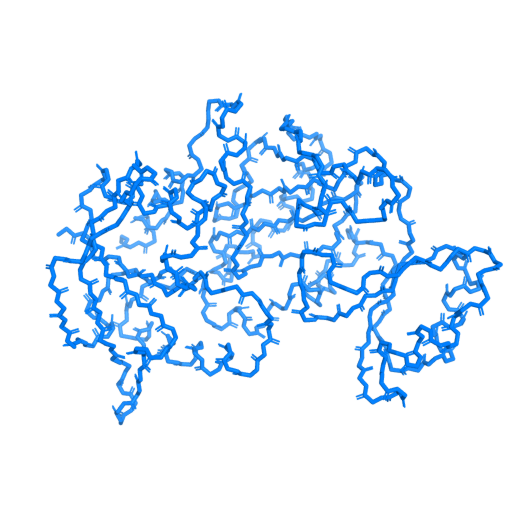TOM 893 O O . GLY A 1 109 ? 18.584 -0.048 49.147 1.00 21.15 109 GLY A O 1
ATOM 894 N N . THR A 1 110 ? 18.731 2.085 48.544 1.00 19.41 110 THR A N 1
ATOM 895 C CA . THR A 1 110 ? 19.874 2.377 49.398 1.00 17.47 110 THR A CA 1
ATOM 896 C C . THR A 1 110 ? 19.420 2.598 50.839 1.00 18.13 110 THR A C 1
ATOM 897 O O . THR A 1 110 ? 18.377 3.201 51.071 1.00 15.65 110 THR A O 1
ATOM 901 N N . LEU A 1 111 ? 20.142 2.125 51.855 1.00 18.47 111 LEU A N 1
ATOM 902 C CA . LEU A 1 111 ? 19.769 2.352 53.249 1.00 17.54 111 LEU A CA 1
ATOM 903 C C . LEU A 1 111 ? 20.334 3.697 53.619 1.00 16.46 111 LEU A C 1
ATOM 904 O O . LEU A 1 111 ? 21.505 3.905 53.324 1.00 15.99 111 LEU A O 1
ATOM 909 N N . ILE A 1 112 ? 19.580 4.600 54.260 1.00 17.25 112 ILE A N 1
ATOM 910 C CA . ILE A 1 112 ? 20.079 5.911 54.643 1.00 16.50 112 ILE A CA 1
ATOM 911 C C . ILE A 1 112 ? 19.997 5.906 56.172 1.00 16.34 112 ILE A C 1
ATOM 912 O O . ILE A 1 112 ? 18.971 5.559 56.764 1.00 16.05 112 ILE A O 1
ATOM 917 N N . VAL A 1 113 ? 21.107 6.264 56.825 1.00 16.37 113 VAL A N 1
ATOM 918 C CA . VAL A 1 113 ? 21.298 6.317 58.262 1.00 15.51 113 VAL A CA 1
ATOM 919 C C . VAL A 1 113 ? 21.577 7.793 58.563 1.00 13.93 113 VAL A C 1
ATOM 920 O O . VAL A 1 113 ? 22.690 8.262 58.327 1.00 14.49 113 VAL A O 1
ATOM 924 N N . ASN A 1 114 ? 20.703 8.652 59.071 1.00 12.90 114 ASN A N 1
ATOM 925 C CA . ASN A 1 114 ? 19.357 8.243 59.396 1.00 13.35 114 ASN A CA 1
ATOM 926 C C . ASN A 1 114 ? 18.384 8.492 58.259 1.00 14.82 114 ASN A C 1
ATOM 927 O O . ASN A 1 114 ? 18.758 9.135 57.266 1.00 13.02 114 ASN A O 1
ATOM 932 N N . LYS A 1 115 ? 17.149 7.989 58.389 1.00 13.32 115 LYS A N 1
ATOM 933 C CA . LYS A 1 115 ? 16.150 8.080 57.338 1.00 14.42 115 LYS A CA 1
ATOM 934 C C . LYS A 1 115 ? 15.761 9.507 56.997 1.00 15.91 115 LYS A C 1
ATOM 935 O O . LYS A 1 115 ? 15.411 10.249 57.920 1.00 17.93 115 LYS A O 1
ATOM 941 N N . PRO A 1 116 ? 15.775 9.948 55.722 1.00 16.47 116 PRO A N 1
ATOM 942 C CA . PRO A 1 116 ? 15.586 11.334 55.311 1.00 15.44 116 PRO A CA 1
ATOM 943 C C . PRO A 1 116 ? 14.255 11.898 55.757 1.00 15.11 116 PRO A C 1
ATOM 944 O O . PRO A 1 116 ? 14.173 13.031 56.225 1.00 16.92 116 PRO A O 1
ATOM 948 N N . GLN A 1 117 ? 13.180 11.134 55.626 1.00 14.83 117 GLN A N 1
ATOM 949 C CA . GLN A 1 117 ? 11.911 11.613 56.094 1.00 16.04 117 GLN A CA 1
ATOM 950 C C . GLN A 1 117 ? 11.934 11.849 57.592 1.00 15.92 117 GLN A C 1
ATOM 951 O O . GLN A 1 117 ? 11.469 12.895 58.044 1.00 17.17 1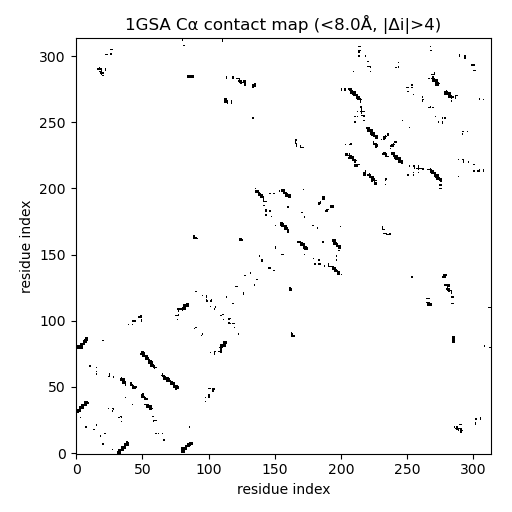17 GLN A O 1
ATOM 957 N N . SER A 1 118 ? 12.391 10.925 58.423 1.00 14.63 118 SER A N 1
ATOM 958 C CA . SER A 1 118 ? 12.564 11.219 59.836 1.00 12.16 118 SER A CA 1
ATOM 959 C C . SER A 1 118 ? 13.511 12.376 60.151 1.00 12.18 118 SER A C 1
ATOM 960 O O . SER A 1 118 ? 13.268 13.079 61.129 1.00 13.79 118 SER A O 1
ATOM 963 N N . LEU A 1 119 ? 14.545 12.725 59.391 1.00 10.66 119 LEU A N 1
ATOM 964 C CA . LEU A 1 119 ? 15.389 13.886 59.669 1.00 10.63 119 LEU A CA 1
ATOM 965 C C . LEU A 1 119 ? 14.657 15.198 59.521 1.00 11.91 119 LEU A C 1
ATOM 966 O O . LEU A 1 119 ? 15.009 16.186 60.153 1.00 13.83 119 LEU A O 1
ATOM 971 N N . ARG A 1 120 ? 13.657 15.225 58.657 1.00 13.40 120 ARG A N 1
ATOM 972 C CA . ARG A 1 120 ? 12.794 16.378 58.480 1.00 14.12 120 ARG A CA 1
ATOM 973 C C . ARG A 1 120 ? 11.659 16.379 59.481 1.00 13.63 120 ARG A C 1
ATOM 974 O O . ARG A 1 120 ? 11.123 17.433 59.759 1.00 17.02 120 ARG A O 1
ATOM 982 N N . ASP A 1 121 ? 11.187 15.234 59.966 1.00 14.66 121 ASP A N 1
ATOM 983 C CA . ASP A 1 121 ? 10.124 15.168 60.955 1.00 14.05 121 ASP A CA 1
ATOM 984 C C . ASP A 1 121 ? 10.634 15.412 62.360 1.00 14.61 121 ASP A C 1
ATOM 985 O O . ASP A 1 121 ? 9.932 15.998 63.182 1.00 16.54 121 ASP A O 1
ATOM 990 N N . CYS A 1 122 ? 11.827 14.936 62.697 1.00 13.74 122 CYS A N 1
ATOM 991 C CA . CYS A 1 122 ? 12.377 14.967 64.046 1.00 12.95 122 CYS A CA 1
ATOM 992 C C . CYS A 1 122 ? 13.434 16.024 64.232 1.00 11.30 122 CYS A C 1
ATOM 993 O O . CYS A 1 122 ? 14.624 15.803 64.076 1.00 13.89 122 CYS A O 1
ATOM 996 N N . ASN A 1 123 ? 13.032 17.253 64.460 1.00 13.68 123 ASN A N 1
ATOM 997 C CA . ASN A 1 123 ? 13.971 18.312 64.759 1.00 13.49 123 ASN A CA 1
ATOM 998 C C . ASN A 1 123 ? 14.526 18.010 66.148 1.00 13.89 123 ASN A C 1
ATOM 999 O O . ASN A 1 123 ? 13.762 17.597 67.025 1.00 16.67 123 ASN A O 1
ATOM 1004 N N . GLU A 1 124 ? 15.810 18.241 66.413 1.00 14.50 124 GLU A N 1
ATOM 1005 C CA . GLU A 1 124 ? 16.477 17.887 67.661 1.00 13.04 124 GLU A CA 1
ATOM 1006 C C . GLU A 1 124 ? 15.899 18.521 68.914 1.00 13.02 124 GLU A C 1
ATOM 1007 O O . GLU A 1 124 ? 15.916 17.930 69.993 1.00 14.42 124 GLU A O 1
ATOM 1013 N N . LYS A 1 125 ? 15.314 19.696 68.799 1.00 13.20 125 LYS A N 1
ATOM 1014 C CA . LYS A 1 125 ? 14.665 20.300 69.925 1.00 13.52 125 LYS A CA 1
ATOM 1015 C C . LYS A 1 125 ? 13.191 19.971 69.883 1.00 14.47 125 LYS A C 1
ATOM 1016 O O . LYS A 1 125 ? 12.670 19.495 70.888 1.00 15.08 125 LYS A O 1
ATOM 1022 N N . LEU A 1 126 ? 12.445 20.128 68.779 1.00 14.96 126 LEU A N 1
ATOM 1023 C CA . LEU A 1 126 ? 10.995 19.986 68.838 1.00 14.36 126 LEU A CA 1
ATOM 1024 C C . LEU A 1 126 ? 10.432 18.584 68.858 1.00 16.60 126 LEU A C 1
ATOM 1025 O O . LEU A 1 126 ? 9.259 18.383 69.192 1.00 16.17 126 LEU A O 1
ATOM 1030 N N . PHE A 1 127 ? 11.250 17.573 68.573 1.00 17.47 127 PHE A N 1
ATOM 1031 C CA . PHE A 1 127 ? 10.786 16.206 68.655 1.00 18.38 127 PHE A CA 1
ATOM 1032 C C . PHE A 1 127 ? 10.515 15.851 70.125 1.00 17.72 127 PHE A C 1
ATOM 1033 O O . PHE A 1 127 ? 9.745 14.913 70.343 1.00 17.04 127 PHE A O 1
ATOM 1041 N N . THR A 1 128 ? 11.043 16.603 71.134 1.00 17.53 128 THR A N 1
ATOM 1042 C CA . THR A 1 128 ? 10.788 16.391 72.551 1.00 16.52 128 THR A CA 1
ATOM 1043 C C . THR A 1 128 ? 9.315 16.590 72.843 1.00 15.44 128 THR A C 1
ATOM 1044 O O . THR A 1 128 ? 8.817 16.032 73.812 1.00 18.57 128 THR A O 1
ATOM 1048 N N . ALA A 1 129 ? 8.591 17.364 72.030 1.00 14.32 129 ALA A N 1
ATOM 1049 C CA . ALA A 1 129 ? 7.159 17.555 72.126 1.00 13.89 129 ALA A CA 1
ATOM 1050 C C . ALA A 1 129 ? 6.400 16.246 72.015 1.00 14.61 129 ALA A C 1
ATOM 1051 O O . ALA A 1 129 ? 5.282 16.132 72.512 1.00 14.50 129 ALA A O 1
ATOM 1053 N N . TRP A 1 130 ? 6.954 15.207 71.397 1.00 13.39 130 TRP A N 1
ATOM 1054 C CA . TRP A 1 130 ? 6.300 13.916 71.355 1.00 13.83 130 TRP A CA 1
ATOM 1055 C C . TRP A 1 130 ? 6.625 13.093 72.602 1.00 15.42 130 TRP A C 1
ATOM 1056 O O . TRP A 1 130 ? 6.250 11.930 72.683 1.00 16.29 130 TRP A O 1
ATOM 1067 N N . PHE A 1 131 ? 7.340 13.581 73.622 1.00 17.00 131 PHE A N 1
ATOM 1068 C CA . PHE A 1 131 ? 7.639 12.825 74.844 1.00 17.04 131 PHE A CA 1
ATOM 1069 C C . PHE A 1 131 ? 7.624 13.807 76.015 1.00 19.27 131 PHE A C 1
ATOM 1070 O O . PHE A 1 131 ? 8.506 13.782 76.874 1.00 18.04 131 PHE A O 1
ATOM 1078 N N . SER A 1 132 ? 6.607 14.659 76.122 1.00 19.64 132 SER A N 1
ATOM 1079 C CA . SER A 1 132 ? 6.539 15.720 77.126 1.00 22.36 132 SER A CA 1
ATOM 1080 C C . SER A 1 132 ? 6.473 15.247 78.565 1.00 23.54 132 SER A C 1
ATOM 1081 O O . SER A 1 132 ? 6.655 15.981 79.533 1.00 26.19 132 SER A O 1
ATOM 1084 N N . ASP A 1 133 ? 6.147 13.978 78.724 1.00 25.33 133 ASP A N 1
ATOM 1085 C CA . ASP A 1 133 ? 6.198 13.300 80.017 1.00 26.74 133 ASP A CA 1
ATOM 1086 C C . ASP A 1 133 ? 7.638 13.027 80.494 1.00 23.30 133 ASP A C 1
ATOM 1087 O O . ASP A 1 133 ? 7.869 12.664 81.651 1.00 23.13 133 ASP A O 1
ATOM 1092 N N . LEU A 1 134 ? 8.640 13.164 79.631 1.00 19.60 134 LEU A N 1
ATOM 1093 C CA . LEU A 1 134 ? 9.993 12.883 80.022 1.00 16.47 134 LEU A CA 1
ATOM 1094 C C . LEU A 1 134 ? 10.780 14.162 79.972 1.00 13.78 134 LEU A C 1
ATOM 1095 O O . LEU A 1 134 ? 11.907 14.156 80.435 1.00 13.88 134 LEU A O 1
ATOM 1100 N N . THR A 1 135 ? 10.293 15.275 79.430 1.00 14.26 135 THR A N 1
ATOM 1101 C CA . THR A 1 135 ? 11.095 16.502 79.273 1.00 14.87 135 THR A CA 1
ATOM 1102 C C . THR A 1 135 ? 10.920 17.513 80.390 1.00 14.25 135 THR A C 1
ATOM 1103 O O . THR A 1 135 ? 10.004 17.286 81.182 1.00 17.11 135 THR A O 1
ATOM 1107 N N . PRO A 1 136 ? 11.644 18.626 80.586 1.00 11.40 136 PRO A N 1
ATOM 1108 C CA . PRO A 1 136 ? 11.169 19.686 81.467 1.00 8.78 136 PRO A CA 1
ATOM 1109 C C . PRO A 1 136 ? 9.963 20.415 80.897 1.00 12.49 136 PRO A C 1
ATOM 1110 O O . PRO A 1 136 ? 9.415 20.037 79.842 1.00 15.22 136 PRO A O 1
ATOM 1114 N N . GLU A 1 137 ? 9.454 21.412 81.614 1.00 13.57 137 GLU A N 1
ATOM 1115 C CA . GLU A 1 137 ? 8.365 22.272 81.151 1.00 15.69 137 GLU A CA 1
ATOM 1116 C C . GLU A 1 137 ? 8.937 22.965 79.924 1.00 13.96 137 GLU A C 1
ATOM 1117 O O . GLU A 1 137 ? 10.015 23.548 80.046 1.00 13.82 137 GLU A O 1
ATOM 1123 N N . THR A 1 138 ? 8.284 22.910 78.768 1.00 12.98 138 THR A N 1
ATOM 1124 C CA . THR A 1 138 ? 8.838 23.483 77.555 1.00 11.24 138 THR A CA 1
ATOM 1125 C C . THR A 1 138 ? 7.808 24.318 76.841 1.00 11.44 138 THR A C 1
ATOM 1126 O O . THR A 1 138 ? 6.705 23.846 76.570 1.00 15.79 138 THR A O 1
ATOM 1130 N N . LEU A 1 139 ? 8.175 25.531 76.461 1.00 13.57 139 LEU A N 1
ATOM 1131 C CA . LEU A 1 139 ? 7.322 26.452 75.764 1.00 12.97 139 LEU A CA 1
ATOM 1132 C C . LEU A 1 139 ? 8.069 26.800 74.495 1.00 14.44 139 LEU A C 1
ATOM 1133 O O . LEU A 1 139 ? 9.268 27.096 74.582 1.00 13.17 139 LEU A O 1
ATOM 1138 N N . VAL A 1 140 ? 7.415 26.785 73.332 1.00 12.26 140 VAL A N 1
ATOM 1139 C CA . VAL A 1 140 ? 8.013 27.221 72.095 1.00 12.83 140 VAL A CA 1
ATOM 1140 C C . VAL A 1 140 ? 7.158 28.406 71.690 1.00 11.07 140 VAL A C 1
ATOM 1141 O O . VAL A 1 140 ? 5.966 28.216 71.487 1.00 13.38 140 VAL A O 1
ATOM 1145 N N . THR A 1 141 ? 7.671 29.623 71.564 1.00 12.74 141 THR A N 1
ATOM 1146 C CA . THR A 1 141 ? 6.815 30.755 71.270 1.00 11.35 141 THR A CA 1
ATOM 1147 C C . THR A 1 141 ? 7.615 31.842 70.584 1.00 10.69 141 THR A C 1
ATOM 1148 O O . THR A 1 141 ? 8.839 31.748 70.600 1.00 11.39 141 THR A O 1
ATOM 1152 N N . ARG A 1 142 ? 6.950 32.832 69.960 1.00 11.13 142 ARG A N 1
ATOM 1153 C CA . ARG A 1 142 ? 7.560 34.041 69.422 1.00 11.57 142 ARG A CA 1
ATOM 1154 C C . ARG A 1 142 ? 7.320 35.241 70.334 1.00 14.44 142 ARG A C 1
ATOM 1155 O O . ARG A 1 142 ? 7.933 36.304 70.186 1.00 15.39 142 ARG A O 1
ATOM 1163 N N . ASN A 1 143 ? 6.452 35.109 71.334 1.00 15.50 143 ASN A N 1
ATOM 1164 C CA . ASN A 1 143 ? 5.998 36.247 72.114 1.00 17.83 143 ASN A CA 1
ATOM 1165 C C . ASN A 1 143 ? 6.680 36.339 73.454 1.00 17.59 143 ASN A C 1
ATOM 1166 O O . ASN A 1 143 ? 6.602 35.464 74.316 1.00 16.71 143 ASN A O 1
ATOM 1171 N N . LYS A 1 144 ? 7.346 37.473 73.583 1.00 17.73 144 LYS A N 1
ATOM 1172 C CA . LYS A 1 144 ? 8.028 37.908 74.769 1.00 19.22 144 LYS A CA 1
ATOM 1173 C C . LYS A 1 144 ? 7.085 37.866 75.964 1.00 18.01 144 LYS A C 1
ATOM 1174 O O . LYS A 1 144 ? 7.497 37.503 77.064 1.00 17.40 144 LYS A O 1
ATOM 1180 N N . ALA A 1 145 ? 5.808 38.176 75.778 1.00 17.33 145 ALA A N 1
ATOM 1181 C CA . ALA A 1 145 ? 4.844 38.159 76.875 1.00 16.18 145 ALA A CA 1
ATOM 1182 C C . ALA A 1 145 ? 4.716 36.789 77.494 1.00 16.66 145 ALA A C 1
ATOM 1183 O O . ALA A 1 145 ? 4.673 36.643 78.719 1.00 18.10 145 ALA A O 1
ATOM 1185 N N . GLN A 1 146 ? 4.731 35.755 76.642 1.00 15.65 146 GLN A N 1
ATOM 1186 C CA . GLN A 1 146 ? 4.628 34.378 77.112 1.00 13.98 146 GLN A CA 1
ATOM 1187 C C . GLN A 1 146 ? 5.934 33.946 77.751 1.00 13.79 146 GLN A C 1
ATOM 1188 O O . GLN A 1 146 ? 5.926 33.174 78.701 1.00 12.77 146 GLN A O 1
ATOM 1194 N N . LEU A 1 147 ? 7.062 34.445 77.267 1.00 12.56 147 LEU A N 1
ATOM 1195 C CA . LEU A 1 147 ? 8.342 34.118 77.826 1.00 15.94 147 LEU A CA 1
ATOM 1196 C C . LEU A 1 147 ? 8.447 34.721 79.208 1.00 17.45 147 LEU A C 1
ATOM 1197 O O . LEU A 1 147 ? 8.916 34.034 80.100 1.00 21.74 147 LEU A O 1
ATOM 1202 N N . LYS A 1 148 ? 7.972 35.941 79.429 1.00 17.64 148 LYS A N 1
ATOM 1203 C CA . LYS A 1 148 ? 8.015 36.646 80.706 1.00 18.33 148 LYS A CA 1
ATOM 1204 C C . LYS A 1 148 ? 7.154 35.940 81.716 1.00 17.74 148 LYS A C 1
ATOM 1205 O O . LYS A 1 148 ? 7.566 35.694 82.852 1.00 19.62 148 LYS A O 1
ATOM 1211 N N . ALA A 1 149 ? 5.949 35.585 81.301 1.00 17.17 149 ALA A N 1
ATOM 1212 C CA . ALA A 1 149 ? 5.065 34.827 82.156 1.00 15.01 149 ALA A CA 1
ATOM 1213 C C . ALA A 1 149 ? 5.681 33.472 82.510 1.00 14.25 149 ALA A C 1
ATOM 1214 O O . ALA A 1 149 ? 5.659 33.138 83.694 1.00 14.86 149 ALA A O 1
ATOM 1216 N N . PHE A 1 150 ? 6.292 32.677 81.624 1.00 13.92 150 PHE A N 1
ATOM 1217 C CA . PHE A 1 150 ? 6.939 31.406 81.959 1.00 12.83 150 PHE A CA 1
ATOM 1218 C C . PHE A 1 150 ? 8.086 31.569 82.942 1.00 13.53 150 PHE A C 1
ATOM 1219 O O . PHE A 1 150 ? 8.357 30.697 83.784 1.00 13.34 150 PHE A O 1
ATOM 1227 N N . TRP A 1 151 ? 8.796 32.686 82.818 1.00 17.40 151 TRP A N 1
ATOM 1228 C CA . TRP A 1 151 ? 9.855 33.057 83.733 1.00 17.39 151 TRP A CA 1
ATOM 1229 C C . TRP A 1 151 ? 9.267 33.378 85.099 1.00 19.94 151 TRP A C 1
ATOM 1230 O O . TRP A 1 151 ? 9.785 32.858 86.086 1.00 18.63 151 TRP A O 1
ATOM 1241 N N . GLU A 1 152 ? 8.185 34.155 85.212 1.00 20.57 152 GLU A N 1
ATOM 1242 C CA . GLU A 1 152 ? 7.584 34.435 86.503 1.00 22.44 152 GLU A CA 1
ATOM 1243 C C . GLU A 1 152 ? 7.075 33.179 87.192 1.00 22.87 152 GLU A C 1
ATOM 1244 O O . GLU A 1 152 ? 7.271 33.012 88.397 1.00 24.60 152 GLU A O 1
ATOM 1250 N N . LYS A 1 153 ? 6.474 32.239 86.471 1.00 21.86 153 LYS A N 1
ATOM 1251 C CA . LYS A 1 153 ? 6.065 30.971 87.033 1.00 19.92 153 LYS A CA 1
ATOM 1252 C C . LYS A 1 153 ? 7.267 30.121 87.479 1.00 20.84 153 LYS A C 1
ATOM 1253 O O . LYS A 1 153 ? 7.240 29.479 88.523 1.00 21.56 153 LYS A O 1
ATOM 1259 N N . HIS A 1 154 ? 8.350 30.014 86.708 1.00 19.57 154 HIS A N 1
ATOM 1260 C CA . HIS A 1 154 ? 9.436 29.108 87.037 1.00 17.36 154 HIS A CA 1
ATOM 1261 C C . HIS A 1 154 ? 10.674 29.678 87.683 1.00 17.01 154 HIS A C 1
ATOM 1262 O O . HIS A 1 154 ? 11.510 28.886 88.115 1.00 17.12 154 HIS A O 1
ATOM 1269 N N . SER A 1 155 ? 10.863 30.998 87.747 1.00 16.42 155 SER A N 1
ATOM 1270 C CA . SER A 1 155 ? 11.989 31.699 88.370 1.00 16.32 155 SER A CA 1
ATOM 1271 C C . SER A 1 155 ? 13.350 31.596 87.701 1.00 16.87 155 SER A C 1
ATOM 1272 O O . SER A 1 155 ? 14.075 32.583 87.602 1.00 15.51 155 SER A O 1
ATOM 1275 N N . ASP A 1 156 ? 13.687 30.390 87.268 1.00 16.14 156 ASP A N 1
ATOM 1276 C CA . ASP A 1 156 ? 14.930 30.066 86.661 1.00 17.00 156 ASP A CA 1
ATOM 1277 C C . ASP A 1 156 ? 14.663 29.319 85.372 1.00 17.91 156 ASP A C 1
ATOM 1278 O O . ASP A 1 156 ? 14.215 28.163 85.425 1.00 18.17 156 ASP A O 1
ATOM 1283 N N . ILE A 1 157 ? 14.880 29.957 84.220 1.00 17.32 157 ILE A N 1
ATOM 1284 C CA . ILE A 1 157 ? 14.656 29.313 82.935 1.00 14.78 157 ILE A CA 1
ATOM 1285 C C . ILE A 1 157 ? 15.882 29.324 82.028 1.00 16.00 157 ILE A C 1
ATOM 1286 O O . ILE A 1 157 ? 16.836 30.074 82.240 1.00 15.35 157 ILE A O 1
ATOM 1291 N N . ILE A 1 158 ? 15.880 28.402 81.057 1.00 16.56 158 ILE A N 1
ATOM 1292 C CA . ILE A 1 158 ? 16.849 28.233 79.976 1.00 16.50 158 ILE A CA 1
ATOM 1293 C C . ILE A 1 158 ? 16.079 28.621 78.704 1.00 16.70 158 ILE A C 1
ATOM 1294 O O . ILE A 1 158 ? 14.970 28.130 78.469 1.00 15.10 158 ILE A O 1
ATOM 1299 N N . LEU A 1 159 ? 16.644 29.516 77.902 1.00 16.88 159 LEU A N 1
ATOM 1300 C CA . LEU A 1 159 ? 16.084 29.969 76.642 1.00 16.72 159 LEU A CA 1
ATOM 1301 C C . LEU A 1 159 ? 17.107 29.580 75.592 1.00 17.22 159 LEU A C 1
ATOM 1302 O O . LEU A 1 159 ? 18.306 29.797 75.790 1.00 16.45 159 LEU A O 1
ATOM 1307 N N . LYS A 1 160 ? 16.654 29.017 74.471 1.00 16.76 160 LYS A N 1
ATOM 1308 C CA . LYS A 1 160 ? 17.507 28.496 73.420 1.00 16.12 160 LYS A CA 1
ATOM 1309 C C . LYS A 1 160 ? 16.896 28.633 72.035 1.00 16.39 160 LYS A C 1
ATOM 1310 O O . LYS A 1 160 ? 15.671 28.727 71.950 1.00 14.23 160 LYS A O 1
ATOM 1316 N N . PRO A 1 161 ? 17.673 28.640 70.933 1.00 17.99 161 PRO A N 1
ATOM 1317 C CA . PRO A 1 161 ? 17.187 28.541 69.571 1.00 16.95 161 PRO A CA 1
ATOM 1318 C C . PRO A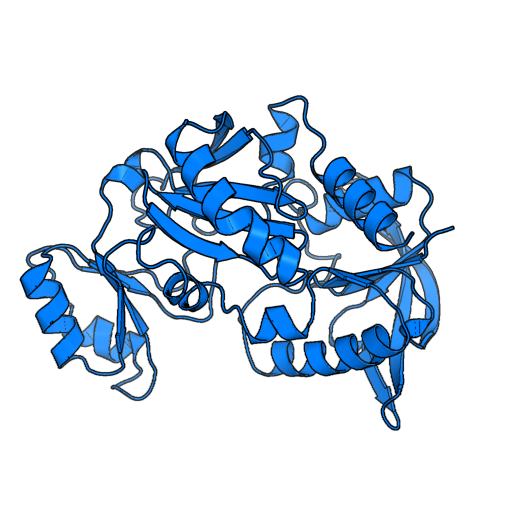 1 161 ? 16.772 27.120 69.200 1.00 16.55 161 PRO A C 1
ATOM 1319 O O . PRO A 1 161 ? 17.036 26.151 69.920 1.00 18.35 161 PRO A O 1
ATOM 1323 N N . LEU A 1 162 ? 16.139 26.907 68.068 1.00 14.93 162 LEU A N 1
ATOM 1324 C CA . LEU A 1 162 ? 15.685 25.578 67.664 1.00 15.70 162 LEU A CA 1
ATOM 1325 C C . LEU A 1 162 ? 16.576 24.851 66.655 1.00 17.68 162 LEU A C 1
ATOM 1326 O O . LEU A 1 162 ? 16.415 23.659 66.359 1.00 15.32 162 LEU A O 1
ATOM 1331 N N . ASP A 1 163 ? 17.541 25.582 66.106 1.00 20.17 163 ASP A N 1
ATOM 1332 C CA . ASP A 1 163 ? 18.366 25.065 65.027 1.00 25.55 163 ASP A CA 1
ATOM 1333 C C . ASP A 1 163 ? 19.793 24.631 65.319 1.00 28.38 163 ASP A C 1
ATOM 1334 O O . ASP A 1 163 ? 20.355 23.853 64.530 1.00 29.20 163 ASP A O 1
ATOM 1339 N N . GLY A 1 164 ? 20.421 25.154 66.383 1.00 29.45 164 GLY A N 1
ATOM 1340 C CA . GLY A 1 164 ? 21.827 24.857 66.631 1.00 30.87 164 GLY A CA 1
ATOM 1341 C C . GLY A 1 164 ? 21.996 23.653 67.535 1.00 31.71 164 GLY A C 1
ATOM 1342 O O . GLY A 1 164 ? 21.040 22.993 67.957 1.00 33.43 164 GLY A O 1
ATOM 1343 N N . MET A 1 165 ? 23.258 23.404 67.812 1.00 32.70 165 MET A N 1
ATOM 1344 C CA . MET A 1 165 ? 23.677 22.324 68.682 1.00 33.19 165 MET A CA 1
ATOM 1345 C C . MET A 1 165 ? 24.941 22.841 69.370 1.00 32.95 165 MET A C 1
ATOM 1346 O O . MET A 1 165 ? 25.354 23.985 69.117 1.00 31.70 165 MET A O 1
ATOM 1351 N N . GLY A 1 166 ? 25.558 22.079 70.287 1.00 31.61 166 GLY A N 1
ATOM 1352 C CA . GLY A 1 166 ? 26.808 22.507 70.907 1.00 31.39 166 GLY A CA 1
ATOM 1353 C C . GLY A 1 166 ? 26.746 23.709 71.872 1.00 32.38 166 GLY A C 1
ATOM 1354 O O . GLY A 1 166 ? 27.788 24.259 72.246 1.00 32.10 166 GLY A O 1
ATOM 1355 N N . GLY A 1 167 ? 25.589 24.076 72.417 1.00 31.45 167 GLY A N 1
ATOM 1356 C CA . GLY A 1 167 ? 25.503 25.209 73.307 1.00 30.14 167 GLY A CA 1
ATOM 1357 C C . GLY A 1 167 ? 25.324 26.510 72.559 1.00 29.84 167 GLY A C 1
ATOM 1358 O O . GLY A 1 167 ? 25.553 27.592 73.127 1.00 31.21 167 GLY A O 1
ATOM 1359 N N . ALA A 1 168 ? 24.840 26.467 71.313 1.00 28.68 168 ALA A N 1
ATOM 1360 C CA . ALA A 1 168 ? 24.635 27.698 70.560 1.00 27.56 168 ALA A CA 1
ATOM 1361 C C . ALA A 1 168 ? 23.479 28.454 71.183 1.00 24.83 168 ALA A C 1
ATOM 1362 O O . ALA A 1 168 ? 22.414 27.887 71.416 1.00 25.27 168 ALA A O 1
ATOM 1364 N N . SER A 1 169 ? 23.749 29.718 71.486 1.00 24.45 169 SER A N 1
ATOM 1365 C CA . SER A 1 169 ? 22.823 30.658 72.119 1.00 24.83 169 SER A CA 1
ATOM 1366 C C . SER A 1 169 ? 22.021 30.213 73.360 1.00 21.25 169 SER A C 1
ATOM 1367 O O . SER A 1 169 ? 20.838 30.548 73.451 1.00 23.66 169 SER A O 1
ATOM 1370 N N . ILE A 1 170 ? 22.590 29.513 74.360 1.00 19.50 170 ILE A N 1
ATOM 1371 C CA . ILE A 1 170 ? 21.822 29.115 75.536 1.00 16.59 170 ILE A CA 1
ATOM 1372 C C . ILE A 1 170 ? 21.918 30.200 76.595 1.00 17.07 170 ILE A C 1
ATOM 1373 O O . ILE A 1 170 ? 23.009 30.501 77.080 1.00 17.20 170 ILE A O 1
ATOM 1378 N N . PHE A 1 171 ? 20.811 30.840 76.967 1.00 17.55 171 PHE A N 1
ATOM 1379 C CA . PHE A 1 171 ? 20.796 31.822 78.032 1.00 16.49 171 PHE A CA 1
ATOM 1380 C C . PHE A 1 171 ? 20.119 31.218 79.248 1.00 16.38 171 PHE A C 1
ATOM 1381 O O . PHE A 1 171 ? 19.204 30.412 79.135 1.00 15.46 171 PHE A O 1
ATOM 1389 N N . ARG A 1 172 ? 20.551 31.543 80.447 1.00 16.39 172 ARG A N 1
ATOM 1390 C CA . ARG A 1 172 ? 19.829 31.143 81.640 1.00 15.62 172 ARG A CA 1
ATOM 1391 C C . ARG A 1 172 ? 19.304 32.443 82.241 1.00 14.08 172 ARG A C 1
ATOM 1392 O O . ARG A 1 172 ? 20.082 33.391 82.414 1.00 13.26 172 ARG A O 1
ATOM 1400 N N . VAL A 1 173 ? 18.017 32.543 82.548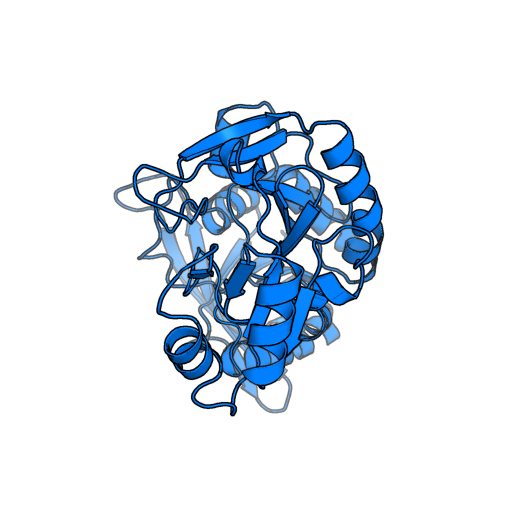 1.00 13.17 173 VAL A N 1
ATOM 1401 C CA . VAL A 1 173 ? 17.451 33.759 83.076 1.00 16.10 173 VAL A CA 1
ATOM 1402 C C . VAL A 1 173 ? 16.960 33.336 84.453 1.00 14.77 173 VAL A C 1
ATOM 1403 O O . VAL A 1 173 ? 15.965 32.644 84.621 1.00 14.23 173 VAL A O 1
ATOM 1407 N N . LYS A 1 174 ? 17.797 33.648 85.419 1.00 15.36 174 LYS A N 1
ATOM 1408 C CA . LYS A 1 174 ? 17.547 33.353 86.811 1.00 19.02 174 LYS A CA 1
ATOM 1409 C C . LYS A 1 174 ? 16.813 34.542 87.373 1.00 19.12 174 LYS A C 1
ATOM 1410 O O . LYS A 1 174 ? 16.616 35.538 86.688 1.00 17.16 174 LYS A O 1
ATOM 1416 N N . GLU A 1 175 ? 16.421 34.444 88.633 1.00 23.30 175 GLU A N 1
ATOM 1417 C CA . GLU A 1 175 ? 15.715 35.477 89.385 1.00 26.65 175 GLU A CA 1
ATOM 1418 C C . GLU A 1 175 ? 16.499 36.795 89.401 1.00 25.76 175 GLU A C 1
ATOM 1419 O O . GLU A 1 175 ? 17.708 36.820 89.666 1.00 26.51 175 GLU A O 1
ATOM 1425 N N . GLY A 1 176 ? 15.849 37.912 89.069 1.00 25.41 176 GLY A N 1
ATOM 1426 C CA . GLY A 1 176 ? 16.523 39.213 89.107 1.00 25.12 176 GLY A CA 1
ATOM 1427 C C . GLY A 1 176 ? 17.464 39.503 87.936 1.00 25.31 176 GLY A C 1
ATOM 1428 O O . GLY A 1 176 ? 18.229 40.469 87.964 1.00 26.62 176 GLY A O 1
ATOM 1429 N N . ASP A 1 177 ? 17.447 38.712 86.865 1.00 23.65 177 ASP A N 1
ATOM 1430 C CA . ASP A 1 177 ? 18.294 38.955 85.718 1.00 22.13 177 ASP A CA 1
ATOM 1431 C C . ASP A 1 177 ? 17.762 40.208 85.047 1.00 20.65 177 ASP A C 1
ATOM 1432 O O . ASP A 1 177 ? 16.568 40.247 84.772 1.00 21.08 177 ASP A O 1
ATOM 1437 N N . PRO A 1 178 ? 18.536 41.241 84.697 1.00 19.24 178 PRO A N 1
ATOM 1438 C CA . PRO A 1 178 ? 18.042 42.484 84.111 1.00 19.33 178 PRO A CA 1
ATOM 1439 C C . PRO A 1 178 ? 17.824 42.396 82.612 1.00 20.40 178 PRO A C 1
ATOM 1440 O O . PRO A 1 178 ? 17.565 43.410 81.969 1.00 22.10 178 PRO A O 1
ATOM 1444 N N . ASN A 1 179 ? 17.903 41.201 82.017 1.00 19.95 179 ASN A N 1
ATOM 1445 C CA . ASN A 1 179 ? 17.953 41.055 80.571 1.00 17.91 179 ASN A CA 1
ATOM 1446 C C . ASN A 1 179 ? 16.883 40.236 79.879 1.00 18.54 179 ASN A C 1
ATOM 1447 O O . ASN A 1 179 ? 17.080 39.918 78.707 1.00 19.45 179 ASN A O 1
ATOM 1452 N N . LEU A 1 180 ? 15.736 39.895 80.483 1.00 19.33 180 LEU A N 1
ATOM 1453 C CA . LEU A 1 180 ? 14.728 39.045 79.849 1.00 18.83 180 LEU A CA 1
ATOM 1454 C C . LEU A 1 180 ? 14.328 39.665 78.529 1.00 17.29 180 LEU A C 1
ATOM 1455 O O . LEU A 1 180 ? 14.440 39.008 77.505 1.00 20.10 180 LEU A O 1
ATOM 1460 N N . GLY A 1 181 ? 14.043 40.951 78.525 1.00 15.77 181 GLY A N 1
ATOM 1461 C CA . GLY A 1 181 ? 13.566 41.675 77.366 1.00 14.88 181 GLY A CA 1
ATOM 1462 C C . GLY A 1 181 ? 14.494 41.615 76.171 1.00 15.62 181 GLY A C 1
ATOM 1463 O O . GLY A 1 181 ? 14.066 41.230 75.067 1.00 16.58 181 GLY A O 1
ATOM 1464 N N . VAL A 1 182 ? 15.762 41.987 76.365 1.00 14.61 182 VAL A N 1
ATOM 1465 C CA . VAL A 1 182 ? 16.707 41.964 75.280 1.00 15.33 182 VAL A CA 1
ATOM 1466 C C . VAL A 1 182 ? 17.035 40.515 74.929 1.00 16.73 182 VAL A C 1
ATOM 1467 O O . VAL A 1 182 ? 17.287 40.266 73.750 1.00 19.77 182 VAL A O 1
ATOM 1471 N N . ILE A 1 183 ? 17.014 39.495 75.803 1.00 17.52 183 ILE A N 1
ATOM 1472 C CA . ILE A 1 183 ? 17.278 38.122 75.402 1.00 15.41 183 ILE A CA 1
ATOM 1473 C C . ILE A 1 183 ? 16.112 37.609 74.547 1.00 17.33 183 ILE A C 1
ATOM 1474 O O . ILE A 1 183 ? 16.354 36.928 73.544 1.00 17.46 183 ILE A O 1
ATOM 1479 N N . ALA A 1 184 ? 14.854 37.961 74.836 1.00 16.02 184 ALA A N 1
ATOM 1480 C CA . ALA A 1 184 ? 13.727 37.520 74.062 1.00 14.11 184 ALA A CA 1
ATOM 1481 C C . ALA A 1 184 ? 13.785 38.257 72.746 1.00 14.36 184 ALA A C 1
ATOM 1482 O O . ALA A 1 184 ? 13.649 37.586 71.737 1.00 14.57 184 ALA A O 1
ATOM 1484 N N . GLU A 1 185 ? 13.985 39.580 72.671 1.00 15.04 185 GLU A N 1
ATOM 1485 C CA . GLU A 1 185 ? 14.159 40.267 71.397 1.00 15.23 185 GLU A CA 1
ATOM 1486 C C . GLU A 1 185 ? 15.267 39.710 70.544 1.00 16.55 185 GLU A C 1
ATOM 1487 O O . GLU A 1 185 ? 15.078 39.740 69.323 1.00 15.89 185 GLU A O 1
ATOM 1493 N N . THR A 1 186 ? 16.374 39.256 71.165 1.00 15.87 186 THR A N 1
ATOM 1494 C CA . THR A 1 186 ? 17.478 38.618 70.469 1.00 14.91 186 THR A CA 1
ATOM 1495 C C . THR A 1 186 ? 17.073 37.224 70.014 1.00 16.05 186 THR A C 1
ATOM 1496 O O . THR A 1 186 ? 17.249 36.950 68.841 1.00 19.11 186 THR A O 1
ATOM 1500 N N . LEU A 1 187 ? 16.533 36.283 70.775 1.00 14.73 187 LEU A N 1
ATOM 1501 C CA . LEU A 1 187 ? 16.217 34.970 70.259 1.00 15.32 187 LEU A CA 1
ATOM 1502 C C . LEU A 1 187 ? 15.006 34.873 69.334 1.00 16.33 187 LEU A C 1
ATOM 1503 O O . LEU A 1 187 ? 14.960 34.003 68.445 1.00 16.69 187 LEU A O 1
ATOM 1508 N N . THR A 1 188 ? 13.997 35.735 69.460 1.00 17.51 188 THR A N 1
ATOM 1509 C CA . THR A 1 188 ? 12.857 35.675 68.575 1.00 14.18 188 THR A CA 1
ATOM 1510 C C . THR A 1 188 ? 13.013 36.674 67.447 1.00 13.88 188 THR A C 1
ATOM 1511 O O . THR A 1 188 ? 12.090 36.829 66.660 1.00 16.10 188 THR A O 1
ATOM 1515 N N . GLU A 1 189 ? 14.120 37.406 67.354 1.00 14.36 189 GLU A N 1
ATOM 1516 C CA . GLU A 1 189 ? 14.363 38.467 66.392 1.00 16.17 189 GLU A CA 1
ATOM 1517 C C . GLU A 1 189 ? 13.199 39.429 66.280 1.00 18.37 189 GLU A C 1
ATOM 1518 O O . GLU A 1 189 ? 12.609 39.688 65.235 1.00 18.55 189 GLU A O 1
ATOM 1524 N N . HIS A 1 190 ? 12.866 39.985 67.444 1.00 17.79 190 HIS A N 1
ATOM 1525 C CA . HIS A 1 190 ? 11.734 40.874 67.657 1.00 18.11 190 HIS A CA 1
ATOM 1526 C C . HIS A 1 190 ? 10.402 40.238 67.295 1.00 16.51 190 HIS A C 1
ATOM 1527 O O . HIS A 1 190 ? 9.514 40.815 66.686 1.00 15.80 190 HIS A O 1
ATOM 1534 N N . GLY A 1 191 ? 10.279 38.990 67.678 1.00 15.11 191 GLY A N 1
ATOM 1535 C CA . GLY A 1 191 ? 9.012 38.308 67.580 1.00 14.53 191 GLY A CA 1
ATOM 1536 C C . GLY A 1 191 ? 8.739 37.700 66.243 1.00 13.06 191 GLY A C 1
ATOM 1537 O O . GLY A 1 191 ? 7.579 37.405 65.981 1.00 15.29 191 GLY A O 1
ATOM 1538 N N . THR A 1 192 ? 9.737 37.493 65.400 1.00 12.78 192 THR A N 1
ATOM 1539 C CA . THR A 1 192 ? 9.525 36.924 64.089 1.00 10.72 192 THR A CA 1
ATOM 1540 C C . THR A 1 192 ? 10.061 35.512 63.994 1.00 10.60 192 THR A C 1
ATOM 1541 O O . THR A 1 192 ? 9.847 34.846 62.988 1.00 10.55 192 THR A O 1
ATOM 1545 N N . ARG A 1 193 ? 10.772 35.022 65.008 1.00 10.48 193 ARG A N 1
ATOM 1546 C CA . ARG A 1 193 ? 11.268 33.661 65.074 1.00 12.96 193 ARG A CA 1
ATOM 1547 C C . ARG A 1 193 ? 10.858 32.996 66.366 1.00 12.43 193 ARG A C 1
ATOM 1548 O O . ARG A 1 193 ? 10.840 33.624 67.413 1.00 13.09 193 ARG A O 1
ATOM 1556 N N . TYR A 1 194 ? 10.539 31.718 66.331 1.00 11.70 194 TYR A N 1
ATOM 1557 C CA . TYR A 1 194 ? 10.220 30.922 67.519 1.00 11.96 194 TYR A CA 1
ATOM 1558 C C . TYR A 1 194 ? 11.490 30.635 68.299 1.00 11.77 194 TYR A C 1
ATOM 1559 O O . TYR A 1 194 ? 12.545 30.485 67.676 1.00 10.53 194 TYR A O 1
ATOM 1568 N N . CYS A 1 195 ? 11.422 30.581 69.624 1.00 13.35 195 CYS A N 1
ATOM 1569 C CA . CYS A 1 195 ? 12.521 30.084 70.440 1.00 13.06 195 CYS A CA 1
ATOM 1570 C C . CYS A 1 195 ? 11.911 29.136 71.465 1.00 13.86 195 CYS A C 1
ATOM 1571 O O . CYS A 1 195 ? 10.679 28.967 71.529 1.00 13.61 195 CYS A O 1
ATOM 1574 N N . MET A 1 196 ? 12.750 28.437 72.224 1.00 13.04 196 MET A N 1
ATOM 1575 C CA . MET A 1 196 ? 12.285 27.458 73.190 1.00 12.80 196 MET A CA 1
ATOM 1576 C C . MET A 1 196 ? 12.713 27.897 74.583 1.00 13.18 196 MET A C 1
ATOM 1577 O O . MET A 1 196 ? 13.848 28.350 74.730 1.00 13.01 196 MET A O 1
ATOM 1582 N N . ALA A 1 197 ? 11.820 27.878 75.571 1.00 12.89 197 ALA A N 1
ATOM 1583 C CA . ALA A 1 197 ? 12.143 28.143 76.961 1.00 11.96 197 ALA A CA 1
ATOM 1584 C C . ALA A 1 197 ? 11.905 26.865 77.728 1.00 12.15 197 ALA A C 1
ATOM 1585 O O . ALA A 1 197 ? 10.940 26.154 77.406 1.00 12.85 197 ALA A O 1
ATOM 1587 N N . GLN A 1 198 ? 12.707 26.533 78.734 1.00 10.99 198 GLN A N 1
ATOM 1588 C CA . GLN A 1 198 ? 12.490 25.328 79.511 1.00 11.98 198 GLN A CA 1
ATOM 1589 C C . GLN A 1 198 ? 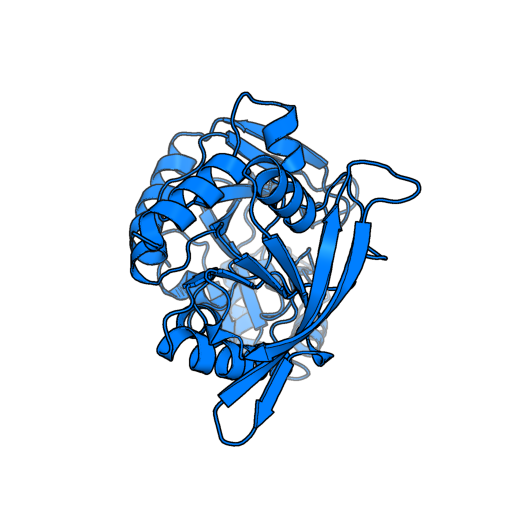12.835 25.708 80.914 1.00 13.76 198 GLN A C 1
ATOM 1590 O O . GLN A 1 198 ? 13.686 26.578 81.095 1.00 13.37 198 GLN A O 1
ATOM 1596 N N . ASN A 1 199 ? 12.279 25.069 81.935 1.00 16.68 199 ASN A N 1
ATOM 1597 C CA . ASN A 1 199 ? 12.706 25.413 83.289 1.00 17.73 199 ASN A CA 1
ATOM 1598 C C . ASN A 1 199 ? 14.104 24.841 83.510 1.00 16.17 199 ASN A C 1
ATOM 1599 O O . ASN A 1 199 ? 14.470 23.821 82.935 1.00 14.68 199 ASN A O 1
ATOM 1604 N N . TYR A 1 200 ? 14.947 25.559 84.247 1.00 15.36 200 TYR A N 1
ATOM 1605 C CA . TYR A 1 200 ? 16.314 25.147 84.470 1.00 16.16 200 TYR A CA 1
ATOM 1606 C C . TYR A 1 200 ? 16.344 23.920 85.361 1.00 16.41 200 TYR A C 1
ATOM 1607 O O . TYR A 1 200 ? 15.583 23.814 86.315 1.00 16.19 200 TYR A O 1
ATOM 1616 N N . LEU A 1 201 ? 17.228 22.994 85.043 1.00 16.13 201 LEU A N 1
ATOM 1617 C CA . LEU A 1 201 ? 17.385 21.747 85.758 1.00 16.46 201 LEU A CA 1
ATOM 1618 C C . LEU A 1 201 ? 18.686 21.767 86.537 1.00 17.54 201 LEU A C 1
ATOM 1619 O O . LEU A 1 201 ? 19.743 21.558 85.938 1.00 18.02 201 LEU A O 1
ATOM 1624 N N . PRO A 1 202 ? 18.685 22.023 87.865 1.00 18.37 202 PRO A N 1
ATOM 1625 C CA . PRO A 1 202 ? 19.859 22.047 88.732 1.00 17.71 202 PRO A CA 1
ATOM 1626 C C . PRO A 1 202 ? 20.821 20.875 88.581 1.00 18.30 202 PRO A C 1
ATOM 1627 O O . PRO A 1 202 ? 22.036 21.020 88.704 1.00 18.79 202 PRO A O 1
ATOM 1631 N N . ALA A 1 203 ? 20.297 19.704 88.264 1.00 18.19 203 ALA A N 1
ATOM 1632 C CA . ALA A 1 203 ? 21.085 18.510 88.036 1.00 17.73 203 ALA A CA 1
ATOM 1633 C C . ALA A 1 203 ? 22.135 18.654 86.950 1.00 18.46 203 ALA A C 1
ATOM 1634 O O . ALA A 1 203 ? 23.021 17.808 86.867 1.00 18.91 203 ALA A O 1
ATOM 1636 N N . ILE A 1 204 ? 22.146 19.704 86.121 1.00 17.27 204 ILE A N 1
ATOM 1637 C CA . ILE A 1 204 ? 23.196 19.876 85.145 1.00 18.48 204 ILE A CA 1
ATOM 1638 C C . ILE A 1 204 ? 24.567 19.871 85.804 1.00 21.80 204 ILE A C 1
ATOM 1639 O O . ILE A 1 204 ? 25.556 19.531 85.179 1.00 23.10 204 ILE A O 1
ATOM 1644 N N . LYS A 1 205 ? 24.659 20.157 87.100 1.00 25.07 205 LYS A N 1
ATOM 1645 C CA . LYS A 1 205 ? 25.892 20.166 87.848 1.00 25.93 205 LYS A CA 1
ATOM 1646 C C . LYS A 1 205 ? 26.512 18.792 87.878 1.00 25.79 205 LYS A C 1
ATOM 1647 O O . LYS A 1 205 ? 27.731 18.688 87.953 1.00 26.59 205 LYS A O 1
ATOM 1653 N N . ASP A 1 206 ? 25.692 17.744 87.792 1.00 26.53 206 ASP A N 1
ATOM 1654 C CA . ASP A 1 206 ? 26.170 16.364 87.734 1.00 26.89 206 ASP A CA 1
ATOM 1655 C C . ASP A 1 206 ? 26.407 15.942 86.291 1.00 24.88 206 ASP A C 1
ATOM 1656 O O . ASP A 1 206 ? 26.736 14.777 86.057 1.00 24.82 206 ASP A O 1
ATOM 1661 N N . GLY A 1 207 ? 26.154 16.793 85.290 1.00 23.35 207 GLY A N 1
ATOM 1662 C CA . GLY A 1 207 ? 26.451 16.478 83.909 1.00 22.44 207 GLY A CA 1
ATOM 1663 C C . GLY A 1 207 ? 25.243 16.368 82.985 1.00 21.33 207 GLY A C 1
ATOM 1664 O O . GLY A 1 207 ? 24.149 15.967 83.379 1.00 23.72 207 GLY A O 1
ATOM 1665 N N . ASP A 1 208 ? 25.419 16.752 81.733 1.00 19.51 208 ASP A N 1
ATOM 1666 C CA . ASP A 1 208 ? 24.439 16.580 80.685 1.00 18.82 208 ASP A CA 1
ATOM 1667 C C . ASP A 1 208 ? 24.859 15.232 80.106 1.00 18.73 208 ASP A C 1
ATOM 1668 O O . ASP A 1 208 ? 25.914 15.157 79.477 1.00 18.99 208 ASP A O 1
ATOM 1673 N N . LYS A 1 209 ? 24.131 14.143 80.267 1.00 17.64 209 LYS A N 1
ATOM 1674 C CA . LYS A 1 209 ? 24.570 12.850 79.799 1.00 16.10 209 LYS A CA 1
ATOM 1675 C C . LYS A 1 209 ? 24.192 12.627 78.348 1.00 17.07 209 LYS A C 1
ATOM 1676 O O . LYS A 1 209 ? 23.029 12.800 77.985 1.00 19.04 209 LYS A O 1
ATOM 1682 N N . ARG A 1 210 ? 25.149 12.285 77.490 1.00 18.01 210 ARG A N 1
ATOM 1683 C CA . ARG A 1 210 ? 24.865 11.874 76.141 1.00 17.40 210 ARG A CA 1
ATOM 1684 C C . ARG A 1 210 ? 24.654 10.373 76.231 1.00 17.54 210 ARG A C 1
ATOM 1685 O O . ARG A 1 210 ? 25.582 9.645 76.605 1.00 18.07 210 ARG A O 1
ATOM 1693 N N . VAL A 1 211 ? 23.448 9.919 75.868 1.00 17.43 211 VAL A N 1
ATOM 1694 C CA . VAL A 1 211 ? 23.094 8.506 75.844 1.00 17.61 211 VAL A CA 1
ATOM 1695 C C . VAL A 1 211 ? 22.908 8.118 74.385 1.00 15.95 211 VAL A C 1
ATOM 1696 O O . VAL A 1 211 ? 22.085 8.695 73.680 1.00 16.12 211 VAL A O 1
ATOM 1700 N N . LEU A 1 212 ? 23.664 7.160 73.890 1.00 15.73 212 LEU A N 1
ATOM 1701 C CA . LEU A 1 212 ? 23.620 6.730 72.512 1.00 16.20 212 LEU A CA 1
ATOM 1702 C C . LEU A 1 212 ? 22.666 5.578 72.309 1.00 17.11 212 LEU A C 1
ATOM 1703 O O . LEU A 1 212 ? 22.673 4.642 73.107 1.00 18.87 212 LEU A O 1
ATOM 1708 N N . VAL A 1 213 ? 21.833 5.581 71.259 1.00 16.79 213 VAL A N 1
ATOM 1709 C CA . VAL A 1 213 ? 20.885 4.518 70.977 1.00 13.55 213 VAL A CA 1
ATOM 1710 C C . VAL A 1 213 ? 21.157 4.026 69.555 1.00 12.28 213 VAL A C 1
ATOM 1711 O O . VAL A 1 213 ? 21.125 4.790 68.599 1.00 12.26 213 VAL A O 1
ATOM 1715 N N . VAL A 1 214 ? 21.462 2.746 69.428 1.00 12.19 214 VAL A N 1
ATOM 1716 C CA . VAL A 1 214 ? 21.719 2.079 68.186 1.00 12.21 214 VAL A CA 1
ATOM 1717 C C . VAL A 1 214 ? 20.507 1.205 67.844 1.00 16.43 214 VAL A C 1
ATOM 1718 O O . VAL A 1 214 ? 20.245 0.160 68.430 1.00 17.22 214 VAL A O 1
ATOM 1722 N N . ASP A 1 215 ? 19.739 1.577 66.836 1.00 18.65 215 ASP A N 1
ATOM 1723 C CA . ASP A 1 215 ? 18.497 0.952 66.416 1.00 18.59 215 ASP A CA 1
ATOM 1724 C C . ASP A 1 215 ? 17.537 0.560 67.529 1.00 18.48 215 ASP A C 1
ATOM 1725 O O . ASP A 1 215 ? 17.082 -0.577 67.695 1.00 19.47 215 ASP A O 1
ATOM 1730 N N . GLY A 1 216 ? 17.203 1.558 68.323 1.00 19.39 216 GLY A N 1
ATOM 1731 C CA . GLY A 1 216 ? 16.263 1.392 69.411 1.00 19.09 216 GLY A CA 1
ATOM 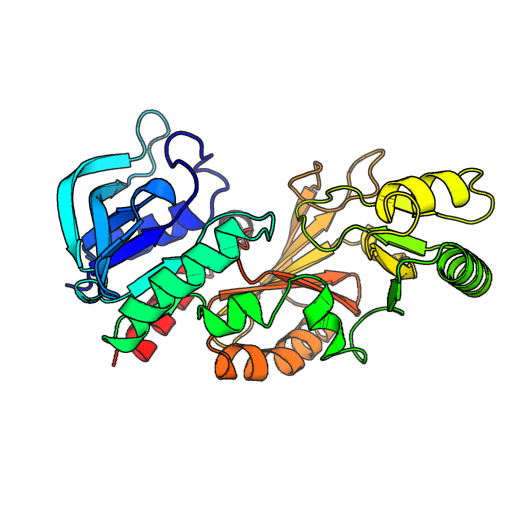1732 C C . GLY A 1 216 ? 16.925 0.841 70.664 1.00 19.87 216 GLY A C 1
ATOM 1733 O O . GLY A 1 216 ? 16.366 0.998 71.744 1.00 20.65 216 GLY A O 1
ATOM 1734 N N . GLU A 1 217 ? 18.118 0.245 70.593 1.00 21.22 217 GLU A N 1
ATOM 1735 C CA . GLU A 1 217 ? 18.823 -0.296 71.763 1.00 19.99 217 GLU A CA 1
ATOM 1736 C C . GLU A 1 217 ? 19.742 0.687 72.446 1.00 19.10 217 GLU A C 1
ATOM 1737 O O . GLU A 1 217 ? 20.650 1.202 71.786 1.00 19.21 217 GLU A O 1
ATOM 1743 N N . PRO A 1 218 ? 19.627 1.031 73.719 1.00 16.92 218 PRO A N 1
ATOM 1744 C CA . PRO A 1 218 ? 20.530 1.947 74.358 1.00 17.74 218 PRO A CA 1
ATOM 1745 C C . PRO A 1 218 ? 21.891 1.298 74.549 1.00 19.13 218 PRO A C 1
ATOM 1746 O O . PRO A 1 218 ? 21.978 0.146 74.982 1.00 19.90 218 PRO A O 1
ATOM 1750 N N . VAL A 1 219 ? 22.978 1.979 74.181 1.00 20.46 219 VAL A N 1
ATOM 1751 C CA . VAL A 1 219 ? 24.336 1.559 74.508 1.00 18.29 219 VAL A CA 1
ATOM 1752 C C . VAL A 1 219 ? 24.463 1.722 76.036 1.00 20.93 219 VAL A C 1
ATOM 1753 O O . VAL A 1 219 ? 24.069 2.765 76.555 1.00 19.67 219 VAL A O 1
ATOM 1757 N N . PRO A 1 220 ? 24.993 0.752 76.810 1.00 21.83 220 PRO A N 1
ATOM 1758 C CA . PRO A 1 220 ? 25.006 0.764 78.288 1.00 21.14 220 PRO A CA 1
ATOM 1759 C C . PRO A 1 220 ? 25.908 1.701 79.086 1.00 21.25 220 PRO A C 1
ATOM 1760 O O . PRO A 1 220 ? 25.911 1.659 80.322 1.00 21.28 220 PRO A O 1
ATOM 1764 N N . TYR A 1 221 ? 26.706 2.552 78.453 1.00 19.75 221 TYR A N 1
ATOM 1765 C CA . TYR A 1 221 ? 27.548 3.509 79.125 1.00 19.06 221 TYR A CA 1
ATOM 1766 C C . TYR A 1 221 ? 27.296 4.777 78.364 1.00 18.15 221 TYR A C 1
ATOM 1767 O O . TYR A 1 221 ? 27.030 4.725 77.166 1.00 19.34 221 TYR A O 1
ATOM 1776 N N . CYS A 1 222 ? 27.342 5.894 79.074 1.00 18.40 222 CYS A N 1
ATOM 1777 C CA . CYS A 1 222 ? 27.074 7.209 78.550 1.00 17.66 222 CYS A CA 1
ATOM 1778 C C . CYS A 1 222 ? 28.263 8.111 78.844 1.00 15.20 222 CYS A C 1
ATOM 1779 O O . CYS A 1 222 ? 29.266 7.659 79.397 1.00 15.22 222 CYS A O 1
ATOM 1782 N N . LEU A 1 223 ? 28.206 9.374 78.484 1.00 15.93 223 LEU A N 1
ATOM 1783 C CA . LEU A 1 223 ? 29.253 10.334 78.743 1.00 16.47 223 LEU A CA 1
ATOM 1784 C C . LEU A 1 223 ? 28.530 11.459 79.450 1.00 17.48 223 LEU A C 1
ATOM 1785 O O . LEU A 1 223 ? 27.608 11.998 78.839 1.00 17.89 223 LEU A O 1
ATOM 1790 N N . ALA A 1 224 ? 28.838 11.835 80.683 1.00 17.51 224 ALA A N 1
ATOM 1791 C CA . ALA A 1 224 ? 28.224 12.989 81.313 1.00 19.33 224 ALA A CA 1
ATOM 1792 C C . ALA A 1 224 ? 29.078 14.192 80.984 1.00 21.30 224 ALA A C 1
ATOM 1793 O O . ALA A 1 224 ? 30.305 14.143 81.048 1.00 21.88 224 ALA A O 1
ATOM 1795 N N . ARG A 1 225 ? 28.484 15.283 80.556 1.00 24.39 225 ARG A N 1
ATOM 1796 C CA . ARG A 1 225 ? 29.246 16.457 80.186 1.00 26.67 225 ARG A CA 1
ATOM 1797 C C . ARG A 1 225 ? 29.029 17.507 81.267 1.00 28.24 225 ARG A C 1
ATOM 1798 O O . ARG A 1 225 ? 27.913 17.990 81.516 1.00 30.12 225 ARG A O 1
ATOM 1806 N N . ILE A 1 226 ? 30.103 17.845 81.961 1.00 29.24 226 ILE A N 1
ATOM 1807 C CA . ILE A 1 226 ? 30.067 18.778 83.086 1.00 28.98 226 ILE A CA 1
ATOM 1808 C C . ILE A 1 226 ? 30.480 20.154 82.586 1.00 29.22 226 ILE A C 1
ATOM 1809 O O . ILE A 1 226 ? 31.557 20.234 81.988 1.00 26.73 226 ILE A O 1
ATOM 1814 N N . PRO A 1 227 ? 29.671 21.227 82.762 1.00 29.91 227 PRO A N 1
ATOM 1815 C CA . PRO A 1 227 ? 30.022 22.599 82.382 1.00 32.13 227 PRO A CA 1
ATOM 1816 C C . PRO A 1 227 ? 31.290 22.997 83.115 1.00 35.32 227 PRO A C 1
ATOM 1817 O O . PRO A 1 227 ? 31.543 22.484 84.216 1.00 37.06 227 PRO A O 1
ATOM 1821 N N . GLN A 1 228 ? 32.108 23.885 82.562 1.00 38.26 228 GLN A N 1
ATOM 1822 C CA . GLN A 1 228 ? 33.375 24.199 83.188 1.00 41.10 228 GLN A CA 1
ATOM 1823 C C . GLN A 1 228 ? 33.601 25.677 83.425 1.00 43.15 228 GLN A C 1
ATOM 1824 O O . GLN A 1 228 ? 33.497 26.537 82.543 1.00 42.65 228 GLN A O 1
ATOM 1830 N N . GLY A 1 229 ? 33.906 25.956 84.688 1.00 45.05 229 GLY A N 1
ATOM 1831 C CA . GLY A 1 229 ? 34.257 27.295 85.122 1.00 46.65 229 GLY A CA 1
ATOM 1832 C C . GLY A 1 229 ? 33.043 28.197 85.108 1.00 47.54 229 GLY A C 1
ATOM 1833 O O . GLY A 1 229 ? 32.047 27.970 85.802 1.00 47.53 229 GLY A O 1
ATOM 1834 N N . GLY A 1 230 ? 33.149 29.229 84.282 1.00 49.24 230 GLY A N 1
ATOM 1835 C CA . GLY A 1 230 ? 32.045 30.172 84.116 1.00 49.69 230 GLY A CA 1
ATOM 1836 C C . GLY A 1 230 ? 31.205 29.811 82.883 1.00 49.29 230 GLY A C 1
ATOM 1837 O O . GLY A 1 230 ? 31.084 30.622 81.938 1.00 49.75 230 GLY A O 1
ATOM 1838 N N . GLU A 1 231 ? 30.670 28.574 82.875 1.00 46.63 231 GLU A N 1
ATOM 1839 C CA . GLU A 1 231 ? 29.850 28.148 81.777 1.00 43.44 231 GLU A CA 1
ATOM 1840 C C . GLU A 1 231 ? 28.602 27.401 82.191 1.00 41.49 231 GLU A C 1
ATOM 1841 O O . GLU A 1 231 ? 28.564 26.517 83.042 1.00 41.14 231 GLU A O 1
ATOM 1847 N N . THR A 1 232 ? 27.550 27.950 81.621 1.00 39.83 232 THR A N 1
ATOM 1848 C CA . THR A 1 232 ? 26.217 27.393 81.671 1.00 37.79 232 THR A CA 1
ATOM 1849 C C . THR A 1 232 ? 26.068 26.235 80.686 1.00 36.99 232 THR A C 1
ATOM 1850 O O . THR A 1 232 ? 25.073 25.505 80.738 1.00 38.67 232 THR A O 1
ATOM 1854 N N . ARG A 1 233 ? 26.997 26.041 79.743 1.00 34.88 233 ARG A N 1
ATOM 1855 C CA . ARG A 1 233 ? 26.850 24.936 78.809 1.00 33.22 233 ARG A CA 1
ATOM 1856 C C . ARG A 1 233 ? 27.707 23.721 79.155 1.00 31.92 233 ARG A C 1
ATOM 1857 O O . ARG A 1 233 ? 28.918 23.866 79.358 1.00 32.84 233 ARG A O 1
ATOM 1865 N N . GLY A 1 234 ? 27.061 22.546 79.260 1.00 29.35 234 GLY A N 1
ATOM 1866 C CA . GLY A 1 234 ? 27.711 21.271 79.497 1.00 28.91 234 GLY A CA 1
ATOM 1867 C C . GLY A 1 234 ? 28.407 20.731 78.258 1.00 28.07 234 GLY A C 1
ATOM 1868 O O . GLY A 1 234 ? 29.374 19.994 78.364 1.00 27.55 234 GLY A O 1
ATOM 1869 N N . ASN A 1 235 ? 27.923 21.065 77.063 1.00 29.47 235 ASN A N 1
ATOM 1870 C CA . ASN A 1 235 ? 28.487 20.667 75.772 1.00 29.28 235 ASN A CA 1
ATOM 1871 C C . ASN A 1 235 ? 29.990 20.602 75.675 1.00 28.25 235 ASN A C 1
ATOM 1872 O O . ASN A 1 235 ? 30.647 21.579 76.022 1.00 25.24 235 ASN A O 1
ATOM 1877 N N . LEU A 1 236 ? 30.574 19.516 75.162 1.00 29.78 236 LEU A N 1
ATOM 1878 C CA . LEU A 1 236 ? 32.018 19.472 74.929 1.00 31.55 236 LEU A CA 1
ATOM 1879 C C . LEU A 1 236 ? 32.440 20.633 74.027 1.00 32.22 236 LEU A C 1
ATOM 1880 O O . LEU A 1 236 ? 33.500 21.234 74.228 1.00 31.88 236 LEU A O 1
ATOM 1885 N N . ALA A 1 237 ? 31.543 20.961 73.077 1.00 32.04 237 ALA A N 1
ATOM 1886 C CA . ALA A 1 237 ? 31.712 22.075 72.159 1.00 31.70 237 ALA A CA 1
ATOM 1887 C C . ALA A 1 237 ? 31.882 23.424 72.845 1.00 32.02 237 ALA A C 1
ATOM 1888 O O . ALA A 1 237 ? 32.560 24.316 72.346 1.00 32.49 237 ALA A O 1
ATOM 1890 N N . ALA A 1 238 ? 31.278 23.606 74.016 1.00 34.53 238 ALA A N 1
ATOM 1891 C CA . ALA A 1 238 ? 31.406 24.846 74.767 1.00 34.70 238 ALA A CA 1
ATOM 1892 C C . ALA A 1 238 ? 32.290 24.538 75.969 1.00 34.88 238 ALA A C 1
ATOM 1893 O O . ALA A 1 238 ? 31.983 24.968 77.082 1.00 38.48 238 ALA A O 1
ATOM 1895 N N . GLY A 1 239 ? 33.323 23.698 75.803 1.00 34.14 239 GLY A N 1
ATOM 1896 C CA . GLY A 1 239 ? 34.307 23.442 76.845 1.00 34.55 239 GLY A CA 1
ATOM 1897 C C . GLY A 1 239 ? 33.897 22.469 77.946 1.00 35.84 239 GLY A C 1
ATOM 1898 O O . GLY A 1 239 ? 34.646 22.329 78.922 1.00 37.23 239 GLY A O 1
ATOM 1899 N N . GLY A 1 240 ? 32.780 21.750 77.840 1.00 35.57 240 GLY A N 1
ATOM 1900 C CA . GLY A 1 240 ? 32.343 20.817 78.880 1.00 35.32 240 GLY A CA 1
ATOM 1901 C C . GLY A 1 240 ? 33.314 19.649 79.025 1.00 35.59 240 GLY A C 1
ATOM 1902 O O . GLY A 1 240 ? 33.957 19.242 78.041 1.00 36.05 240 GLY A O 1
ATOM 1903 N N . ARG A 1 241 ? 33.410 19.094 80.243 1.00 35.43 241 ARG A N 1
ATOM 1904 C CA . ARG A 1 241 ? 34.304 18.000 80.595 1.00 34.19 241 ARG A CA 1
ATOM 1905 C C . ARG A 1 241 ? 33.583 16.652 80.605 1.00 32.97 241 ARG A C 1
ATOM 1906 O O . ARG A 1 241 ? 32.603 16.479 81.329 1.00 33.29 241 ARG A O 1
ATOM 1914 N N . GLY A 1 242 ? 34.040 15.640 79.887 1.00 30.91 242 GLY A N 1
ATOM 1915 C CA . GLY A 1 242 ? 33.259 14.434 79.752 1.00 30.04 242 GLY A CA 1
ATOM 1916 C C . GLY A 1 242 ? 33.734 13.357 80.679 1.00 29.84 242 GLY A C 1
ATOM 1917 O O . GLY A 1 242 ? 34.939 13.161 80.877 1.00 30.29 242 GLY A O 1
ATOM 1918 N N . GLU A 1 243 ? 32.742 12.668 81.220 1.00 29.62 243 GLU A N 1
ATOM 1919 C CA . GLU A 1 243 ? 32.963 11.616 82.188 1.00 29.42 243 GLU A CA 1
ATOM 1920 C C . GLU A 1 243 ? 32.149 10.390 81.752 1.00 26.24 243 GLU A C 1
ATOM 1921 O O . GLU A 1 243 ? 30.919 10.472 81.823 1.00 24.53 243 GLU A O 1
ATOM 1927 N N . PRO A 1 244 ? 32.709 9.273 81.237 1.00 22.17 244 PRO A N 1
ATOM 1928 C CA . PRO A 1 244 ? 31.969 8.065 80.888 1.00 20.91 244 PRO A CA 1
ATOM 1929 C C . PRO A 1 244 ? 31.385 7.409 82.128 1.00 19.61 244 PRO A C 1
ATOM 1930 O O . PRO A 1 244 ? 32.070 7.314 83.149 1.00 21.61 244 PRO A O 1
ATOM 1934 N N . ARG A 1 245 ? 30.140 6.948 82.127 1.00 18.68 245 ARG A N 1
ATOM 1935 C CA . ARG A 1 245 ? 29.534 6.359 83.312 1.00 17.35 245 ARG A CA 1
ATOM 1936 C C . ARG A 1 245 ? 28.725 5.215 82.817 1.00 19.00 245 ARG A C 1
ATOM 1937 O O . ARG A 1 245 ? 28.234 5.328 81.699 1.00 22.21 245 ARG A O 1
ATOM 1945 N N . PRO A 1 246 ? 28.440 4.129 83.520 1.00 21.39 246 PRO A N 1
ATOM 1946 C CA . PRO A 1 246 ? 27.261 3.319 83.251 1.00 21.89 246 PRO A CA 1
ATOM 1947 C C . PRO A 1 246 ? 25.962 4.102 83.291 1.00 20.66 246 PRO A C 1
ATOM 1948 O O . PRO A 1 246 ? 25.838 5.150 83.931 1.00 21.54 246 PRO A O 1
ATOM 1952 N N . LEU A 1 247 ? 24.978 3.620 82.550 1.00 22.01 247 LEU A N 1
ATOM 1953 C CA . LEU A 1 247 ? 23.649 4.192 82.626 1.00 20.50 247 LEU A CA 1
ATOM 1954 C C . LEU A 1 247 ? 23.090 3.921 84.018 1.00 22.90 247 LEU A C 1
ATOM 1955 O O . LEU A 1 247 ? 23.319 2.854 84.604 1.00 21.77 247 LEU A O 1
ATOM 1960 N N . THR A 1 248 ? 22.425 4.931 84.567 1.00 23.25 248 THR A N 1
ATOM 1961 C CA . THR A 1 248 ? 21.760 4.759 85.829 1.00 22.44 248 THR A CA 1
ATOM 1962 C C . THR A 1 248 ? 20.395 4.191 85.469 1.00 23.08 248 THR A C 1
ATOM 1963 O O . THR A 1 248 ? 19.985 4.123 84.294 1.00 21.81 248 THR A O 1
ATOM 1967 N N . GLU A 1 249 ? 19.626 3.830 86.500 1.00 23.73 249 GLU A N 1
ATOM 1968 C CA . GLU A 1 249 ? 18.337 3.261 86.211 1.00 23.66 249 GLU A CA 1
ATOM 1969 C C . GLU A 1 249 ? 17.362 4.276 85.638 1.00 22.73 249 GLU A C 1
ATOM 1970 O O . GLU A 1 249 ? 16.562 3.827 84.835 1.00 21.06 249 GLU A O 1
ATOM 1976 N N . SER A 1 250 ? 17.331 5.595 85.855 1.00 22.48 250 SER A N 1
ATOM 1977 C CA . SER A 1 250 ? 16.397 6.426 85.096 1.00 21.87 250 SER A CA 1
ATOM 1978 C C . SER A 1 250 ? 16.910 6.667 83.685 1.00 22.08 250 SER A C 1
ATOM 1979 O O . SER A 1 250 ? 16.136 7.078 82.815 1.00 21.97 250 SER A O 1
ATOM 1982 N N . ASP A 1 251 ? 18.204 6.448 83.408 1.00 22.27 251 ASP A N 1
ATOM 1983 C CA . ASP A 1 251 ? 18.713 6.510 82.045 1.00 21.48 251 ASP A CA 1
ATOM 1984 C C . ASP A 1 251 ? 18.179 5.367 81.230 1.00 21.75 251 ASP A C 1
ATOM 1985 O O . ASP A 1 251 ? 17.824 5.571 80.074 1.00 22.05 251 ASP A O 1
ATOM 1990 N N . TRP A 1 252 ? 18.108 4.162 81.793 1.00 20.97 252 TRP A N 1
ATOM 1991 C CA . TRP A 1 252 ? 17.483 3.052 81.108 1.00 20.06 252 TRP A CA 1
ATOM 1992 C C . TRP A 1 252 ? 16.018 3.276 80.846 1.00 21.01 252 TRP A C 1
ATOM 1993 O O . TRP A 1 252 ? 15.526 2.979 79.761 1.00 21.85 252 TRP A O 1
ATOM 2004 N N . LYS A 1 253 ? 15.302 3.818 81.819 1.00 21.63 253 LYS A N 1
ATOM 2005 C CA . LYS A 1 253 ? 13.886 4.026 81.692 1.00 21.74 253 LYS A CA 1
ATOM 2006 C C . LYS A 1 253 ? 13.636 5.024 80.598 1.00 20.35 253 LYS A C 1
ATOM 2007 O O . LYS A 1 253 ? 12.777 4.723 79.784 1.00 21.62 253 LYS A O 1
ATOM 2013 N N . ILE A 1 254 ? 14.316 6.156 80.474 1.00 19.31 254 ILE A N 1
ATOM 2014 C CA . ILE A 1 254 ? 14.031 7.074 79.382 1.00 19.34 254 ILE A CA 1
ATOM 2015 C C . ILE A 1 254 ? 14.408 6.470 78.045 1.00 19.17 254 ILE A C 1
ATOM 2016 O O . ILE A 1 254 ? 13.564 6.396 77.146 1.00 20.43 254 ILE A O 1
ATOM 2021 N N . ALA A 1 255 ? 15.643 6.005 77.898 1.00 19.66 255 ALA A N 1
ATOM 2022 C CA . ALA A 1 255 ? 16.095 5.416 76.655 1.00 19.20 255 ALA A CA 1
ATOM 2023 C C . ALA A 1 255 ? 15.170 4.301 76.186 1.00 19.97 255 ALA A C 1
ATOM 2024 O O . ALA A 1 255 ? 14.899 4.217 74.998 1.00 22.38 255 ALA A O 1
ATOM 2026 N N . ARG A 1 256 ? 14.590 3.448 77.019 1.00 20.66 256 ARG A N 1
ATOM 2027 C CA . ARG A 1 256 ? 13.650 2.444 76.553 1.00 22.78 256 ARG A CA 1
ATOM 2028 C C . ARG A 1 256 ? 12.314 3.007 76.170 1.00 22.99 256 ARG A C 1
ATOM 2029 O O . ARG A 1 256 ? 11.641 2.360 75.373 1.00 25.82 256 ARG A O 1
ATOM 2037 N N . GLN A 1 257 ? 11.859 4.132 76.734 1.00 21.75 257 GLN A N 1
ATOM 2038 C CA . GLN A 1 257 ? 10.597 4.679 76.309 1.00 22.34 257 GLN A CA 1
ATOM 2039 C C . GLN A 1 257 ? 10.793 5.248 74.922 1.00 20.86 257 GLN A C 1
ATOM 2040 O O . GLN A 1 257 ? 9.873 5.142 74.114 1.00 22.17 257 GLN A O 1
ATOM 2046 N N . ILE A 1 258 ? 11.954 5.820 74.587 1.00 18.65 258 ILE A N 1
ATOM 2047 C CA . ILE A 1 258 ? 12.124 6.385 73.253 1.00 17.41 258 ILE A CA 1
ATOM 2048 C C . ILE A 1 258 ? 12.592 5.369 72.216 1.00 17.72 258 ILE A C 1
ATOM 2049 O O . ILE A 1 258 ? 12.166 5.437 71.058 1.00 17.24 258 ILE A O 1
ATOM 2054 N N . GLY A 1 259 ? 13.384 4.375 72.624 1.00 15.36 259 GLY A N 1
ATOM 2055 C CA . GLY A 1 259 ? 13.989 3.351 71.785 1.00 15.74 259 GLY A CA 1
ATOM 2056 C C . GLY A 1 259 ? 13.127 2.883 70.638 1.00 14.97 259 GLY A C 1
ATOM 2057 O O . GLY A 1 259 ? 13.502 3.101 69.479 1.00 17.02 259 GLY A O 1
ATOM 2058 N N . PRO A 1 260 ? 11.923 2.351 70.847 1.00 16.80 260 PRO A N 1
ATOM 2059 C CA . PRO A 1 260 ? 11.056 1.831 69.809 1.00 15.95 260 PRO A CA 1
ATOM 2060 C C . PRO A 1 260 ? 10.605 2.861 68.818 1.00 14.78 260 PRO A C 1
ATOM 2061 O O . PRO A 1 260 ? 10.430 2.475 67.676 1.00 16.92 260 PRO A O 1
ATOM 2065 N N . THR A 1 261 ? 10.429 4.132 69.163 1.00 14.15 261 THR A N 1
ATOM 2066 C CA . THR A 1 261 ? 10.032 5.133 68.189 1.00 14.25 261 THR A CA 1
ATOM 2067 C C . THR A 1 261 ? 11.158 5.370 67.223 1.00 13.28 261 THR A C 1
ATOM 2068 O O . THR A 1 261 ? 10.950 5.416 66.022 1.00 15.24 261 THR A O 1
ATOM 2072 N N . LEU A 1 262 ? 12.380 5.414 67.713 1.00 14.52 262 LEU A N 1
ATOM 2073 C CA . LEU A 1 262 ? 13.516 5.718 66.892 1.00 12.94 262 LEU A CA 1
ATOM 2074 C C . LEU A 1 262 ? 13.715 4.585 65.925 1.00 13.83 262 LEU A C 1
ATOM 2075 O O . LEU A 1 262 ? 13.983 4.827 64.761 1.00 17.11 262 LEU A O 1
ATOM 2080 N N . LYS A 1 263 ? 13.475 3.350 66.316 1.00 16.24 263 LYS A N 1
ATOM 2081 C CA . LYS A 1 263 ? 13.654 2.197 65.448 1.00 17.14 263 LYS A CA 1
ATOM 2082 C C . LYS A 1 263 ? 12.647 2.213 64.317 1.00 17.71 263 LYS A C 1
ATOM 2083 O O . LYS A 1 263 ? 12.957 2.029 63.137 1.00 17.54 263 LYS A O 1
ATOM 2089 N N . GLU A 1 264 ? 11.424 2.491 64.755 1.00 19.75 264 GLU A N 1
ATOM 2090 C CA . GLU A 1 264 ? 10.231 2.542 63.943 1.00 20.92 264 GLU A CA 1
ATOM 2091 C C . GLU A 1 264 ? 10.407 3.588 62.873 1.00 20.19 264 GLU A C 1
ATOM 2092 O O . GLU A 1 264 ? 9.980 3.416 61.740 1.00 23.03 264 GLU A O 1
ATOM 2098 N N . LYS A 1 265 ? 10.981 4.725 63.224 1.00 18.58 265 LYS A N 1
ATOM 2099 C CA . LYS A 1 265 ? 11.225 5.792 62.271 1.00 16.50 265 LYS A CA 1
ATOM 2100 C C . LYS A 1 265 ? 12.566 5.709 61.562 1.00 15.17 265 LYS A C 1
ATOM 2101 O O . LYS A 1 265 ? 12.944 6.676 60.896 1.00 14.48 265 LYS A O 1
ATOM 2107 N N . GLY A 1 266 ? 13.359 4.638 61.682 1.00 16.07 266 GLY A N 1
ATOM 2108 C CA . GLY A 1 266 ? 14.611 4.523 60.926 1.00 14.35 266 GLY A CA 1
ATOM 2109 C C . GLY A 1 266 ? 15.705 5.469 61.391 1.00 15.09 266 GLY A C 1
ATOM 2110 O O . GLY A 1 266 ? 16.659 5.819 60.663 1.00 17.22 266 GLY A O 1
ATOM 2111 N N . LEU A 1 267 ? 15.581 5.891 62.637 1.00 14.43 267 LEU A N 1
ATOM 2112 C CA . LEU A 1 267 ? 16.579 6.707 63.287 1.00 16.05 267 LEU A CA 1
ATOM 2113 C C . LEU A 1 267 ? 17.419 5.651 63.985 1.00 17.26 267 LEU A C 1
ATOM 2114 O O . LEU A 1 267 ? 17.219 5.284 65.143 1.00 19.42 267 LEU A O 1
ATOM 2119 N N . ILE A 1 268 ? 18.330 5.105 63.192 1.00 16.98 268 ILE A N 1
ATOM 2120 C CA . ILE A 1 268 ? 19.219 4.037 63.601 1.00 16.98 268 ILE A CA 1
ATOM 2121 C C . ILE A 1 268 ? 20.342 4.520 64.533 1.00 16.34 268 ILE A C 1
ATOM 2122 O O . ILE A 1 268 ? 20.746 3.748 65.401 1.00 17.29 268 ILE A O 1
ATOM 2127 N N . PHE A 1 269 ? 20.904 5.720 64.454 1.00 14.00 269 PHE A N 1
ATOM 2128 C CA . PHE A 1 269 ? 21.942 6.126 65.388 1.00 13.89 269 PHE A CA 1
ATOM 2129 C C . PHE A 1 269 ? 21.496 7.448 65.998 1.00 14.20 269 PHE A C 1
ATOM 2130 O O . PHE A 1 269 ? 21.474 8.459 65.293 1.00 13.47 269 PHE A O 1
ATOM 2138 N N . VAL A 1 270 ? 21.150 7.492 67.289 1.00 12.81 270 VAL A N 1
ATOM 2139 C CA . VAL A 1 270 ? 20.596 8.680 67.916 1.00 11.35 270 VAL A CA 1
ATOM 2140 C C . VAL A 1 270 ? 21.337 9.016 69.193 1.00 13.39 270 VAL A C 1
ATOM 2141 O O . VAL A 1 270 ? 21.749 8.124 69.917 1.00 15.00 270 VAL A O 1
ATOM 2145 N N . GLY A 1 271 ? 21.524 10.282 69.504 1.00 16.16 271 GLY A N 1
ATOM 2146 C CA . GLY A 1 271 ? 22.156 10.710 70.728 1.00 15.65 271 GLY A CA 1
ATOM 2147 C C . GLY A 1 271 ? 21.137 11.446 71.578 1.00 15.85 271 GLY A C 1
ATOM 2148 O O . GLY A 1 271 ? 20.696 12.538 71.222 1.00 16.38 271 GLY A O 1
ATOM 2149 N N . LEU A 1 272 ? 20.692 10.865 72.680 1.00 14.48 272 LEU A N 1
ATOM 2150 C CA . LEU A 1 272 ? 19.784 11.508 73.615 1.00 12.35 272 LEU A CA 1
ATOM 2151 C C . LEU A 1 272 ? 20.648 12.345 74.532 1.00 11.63 272 LEU A C 1
ATOM 2152 O O . LEU A 1 272 ? 21.817 12.006 74.769 1.00 14.79 272 LEU A O 1
ATOM 2157 N N . ASP A 1 273 ? 20.116 13.462 74.991 1.00 10.35 273 ASP A N 1
ATOM 2158 C CA . ASP A 1 273 ? 20.744 14.296 75.993 1.00 11.46 273 ASP A CA 1
ATOM 2159 C C . ASP A 1 273 ? 19.904 14.148 77.261 1.00 12.27 273 ASP A C 1
ATOM 2160 O O . ASP A 1 273 ? 18.702 14.415 77.179 1.00 12.35 273 ASP A O 1
ATOM 2165 N N . ILE A 1 274 ? 20.370 13.728 78.440 1.00 12.44 274 ILE A N 1
ATOM 2166 C CA . ILE A 1 274 ? 19.499 13.592 79.600 1.00 10.81 274 ILE A CA 1
ATOM 2167 C C . ILE A 1 274 ? 20.153 14.428 80.678 1.00 11.96 274 ILE A C 1
ATOM 2168 O O . ILE A 1 274 ? 21.364 14.322 80.849 1.00 15.14 274 ILE A O 1
ATOM 2173 N N . ILE A 1 275 ? 19.454 15.293 81.392 1.00 12.42 275 ILE A N 1
ATOM 2174 C CA . ILE A 1 275 ? 19.995 16.015 82.526 1.00 11.50 275 ILE A CA 1
ATOM 2175 C C . ILE A 1 275 ? 19.129 15.496 83.675 1.00 15.03 275 ILE A C 1
ATOM 2176 O O . ILE A 1 275 ? 17.898 15.667 83.691 1.00 15.17 275 ILE A O 1
ATOM 2181 N N . GLY A 1 276 ? 19.741 14.824 84.641 1.00 16.19 276 GLY A N 1
ATOM 2182 C CA . GLY A 1 276 ? 19.048 14.272 85.775 1.00 14.35 276 GLY A CA 1
ATOM 2183 C C . GLY A 1 276 ? 18.165 13.207 85.241 1.00 15.58 276 GLY A C 1
ATOM 2184 O O . GLY A 1 276 ? 18.643 12.268 84.629 1.00 15.19 276 GLY A O 1
ATOM 2185 N N . ASP A 1 277 ? 16.875 13.333 85.447 1.00 18.97 277 ASP A N 1
ATOM 2186 C CA . ASP A 1 277 ? 15.939 12.401 84.852 1.00 20.69 277 ASP A CA 1
ATOM 2187 C C . ASP A 1 277 ? 15.053 13.043 83.784 1.00 19.34 277 ASP A C 1
ATOM 2188 O O . ASP A 1 277 ? 13.952 12.581 83.526 1.00 19.72 277 ASP A O 1
ATOM 2193 N N . ARG A 1 278 ? 15.490 14.114 83.134 1.00 20.43 278 ARG A N 1
ATOM 2194 C CA . ARG A 1 278 ? 14.711 14.748 82.087 1.00 20.24 278 ARG A CA 1
ATOM 2195 C C . ARG A 1 278 ? 15.495 14.690 80.790 1.00 20.49 278 ARG A C 1
ATOM 2196 O O . ARG A 1 278 ? 16.728 14.821 80.763 1.00 19.93 278 ARG A O 1
ATOM 2204 N N . LEU A 1 279 ? 14.748 14.396 79.734 1.00 20.64 279 LEU A N 1
ATOM 2205 C CA . LEU A 1 279 ? 15.224 14.409 78.349 1.00 19.24 279 LEU A CA 1
ATOM 2206 C C . LEU A 1 279 ? 15.254 15.853 77.890 1.00 19.14 279 LEU A C 1
ATOM 2207 O O . LEU A 1 279 ? 14.206 16.490 77.973 1.00 20.21 279 LEU A O 1
ATOM 2212 N N . THR A 1 280 ? 16.353 16.457 77.459 1.00 21.28 280 THR A N 1
ATOM 2213 C CA . THR A 1 280 ? 16.317 17.823 76.950 1.00 20.32 280 THR A CA 1
ATOM 2214 C C . THR A 1 280 ? 16.360 17.920 75.431 1.00 20.68 280 THR A C 1
ATOM 2215 O O . THR A 1 280 ? 15.668 18.785 74.914 1.00 22.20 280 THR A O 1
ATOM 2219 N N . GLU A 1 281 ? 17.057 17.078 74.662 1.00 20.65 281 GLU A N 1
ATOM 2220 C CA . GLU A 1 281 ? 16.960 17.114 73.221 1.00 20.90 281 GLU A CA 1
ATOM 2221 C C . GLU A 1 281 ? 17.283 15.745 72.641 1.00 20.43 281 GLU A C 1
ATOM 2222 O O . GLU A 1 281 ? 17.766 14.879 73.380 1.00 19.50 281 GLU A O 1
ATOM 2228 N N . ILE A 1 282 ? 16.955 15.496 71.356 1.00 21.20 282 ILE A N 1
ATOM 2229 C CA . ILE A 1 282 ? 17.241 14.233 70.637 1.00 19.22 282 ILE A CA 1
ATOM 2230 C C . ILE A 1 282 ? 18.114 14.443 69.372 1.00 19.71 282 ILE A C 1
ATOM 2231 O O . ILE A 1 282 ? 17.627 14.808 68.297 1.00 20.97 282 ILE A O 1
ATOM 2236 N N . ASN A 1 283 ? 19.423 14.200 69.405 1.00 16.80 283 ASN A N 1
ATOM 2237 C CA . ASN A 1 283 ? 20.269 14.453 68.257 1.00 17.34 283 ASN A CA 1
ATOM 2238 C C . ASN A 1 283 ? 20.236 13.297 67.297 1.00 16.49 283 ASN A C 1
ATOM 2239 O O . ASN A 1 283 ? 20.660 12.181 67.567 1.00 15.58 283 ASN A O 1
ATOM 2244 N N . VAL A 1 284 ? 19.626 13.587 66.151 1.00 16.26 284 VAL A N 1
ATOM 2245 C CA . VAL A 1 284 ? 19.535 12.642 65.056 1.00 14.19 284 VAL A CA 1
ATOM 2246 C C . VAL A 1 284 ? 20.444 12.943 63.863 1.00 15.49 284 VAL A C 1
ATOM 2247 O O . VAL A 1 284 ? 20.595 12.071 63.004 1.00 15.54 284 VAL A O 1
ATOM 2251 N N . THR A 1 285 ? 21.087 14.119 63.721 1.00 15.94 285 THR A N 1
ATOM 2252 C CA . THR A 1 285 ? 21.905 14.406 62.539 1.00 16.33 285 THR A CA 1
ATOM 2253 C C . THR A 1 285 ? 23.340 13.875 62.614 1.00 15.28 285 THR A C 1
ATOM 2254 O O . THR A 1 285 ? 23.680 12.998 61.814 1.00 18.22 285 THR A O 1
ATOM 2258 N N . SER A 1 286 ? 24.187 14.358 63.522 1.00 13.61 286 SER A N 1
ATOM 2259 C CA . SER A 1 286 ? 25.561 13.917 63.647 1.00 14.34 286 SER A CA 1
ATOM 2260 C C . SER A 1 286 ? 26.021 13.780 65.114 1.00 14.43 286 SER A C 1
ATOM 2261 O O . SER A 1 286 ? 27.016 14.397 65.521 1.00 12.69 286 SER A O 1
ATOM 2264 N N . PRO A 1 287 ? 25.338 13.032 65.999 1.00 14.77 287 PRO A N 1
ATOM 2265 C CA . PRO A 1 287 ? 25.743 12.847 67.381 1.00 14.88 287 PRO A CA 1
ATOM 2266 C C . PRO A 1 287 ? 27.112 12.223 67.490 1.00 14.16 287 PRO A C 1
ATOM 2267 O O . PRO A 1 287 ? 27.535 11.398 66.689 1.00 12.85 287 PRO A O 1
ATOM 2271 N N . THR A 1 288 ? 27.842 12.739 68.448 1.00 16.66 288 THR A N 1
ATOM 2272 C CA . THR A 1 288 ? 29.161 12.254 68.720 1.00 18.30 288 THR A CA 1
ATOM 2273 C C . THR A 1 288 ? 29.268 11.663 70.130 1.00 18.45 288 THR A C 1
ATOM 2274 O O . THR A 1 288 ? 28.267 11.167 70.642 1.00 20.52 288 THR A O 1
ATOM 2278 N N . CYS A 1 289 ? 30.449 11.654 70.746 1.00 18.48 289 CYS A N 1
ATOM 2279 C CA . CYS A 1 289 ? 30.815 11.062 72.029 1.00 18.93 289 CYS A CA 1
ATOM 2280 C C . CYS A 1 289 ? 31.198 9.585 71.947 1.00 19.65 289 CYS A C 1
ATOM 2281 O O . CYS A 1 289 ? 31.602 9.018 72.973 1.00 23.15 289 CYS A O 1
ATOM 2284 N N . ILE A 1 290 ? 31.236 8.930 70.771 1.00 18.84 290 ILE A N 1
ATOM 2285 C CA . ILE A 1 290 ? 31.640 7.526 70.634 1.00 18.72 290 ILE A CA 1
ATOM 2286 C C . ILE A 1 290 ? 33.047 7.292 71.198 1.00 21.09 290 ILE A C 1
ATOM 2287 O O . ILE A 1 290 ? 33.237 6.383 72.002 1.00 22.72 290 ILE A O 1
ATOM 2292 N N . ARG A 1 291 ? 34.043 8.117 70.878 1.00 21.35 291 ARG A N 1
ATOM 2293 C CA . ARG A 1 291 ? 35.435 7.882 71.266 1.00 22.14 291 ARG A CA 1
ATOM 2294 C C . ARG A 1 291 ? 35.722 7.846 72.759 1.00 20.37 291 ARG A C 1
ATOM 2295 O O . ARG A 1 291 ? 36.362 6.955 73.317 1.00 19.76 291 ARG A O 1
ATOM 2303 N N . GLU A 1 292 ? 35.181 8.837 73.427 1.00 19.40 292 GLU A N 1
ATOM 2304 C CA . GLU A 1 292 ? 35.327 8.999 74.849 1.00 18.86 292 GLU A CA 1
ATOM 2305 C C . GLU A 1 292 ? 34.727 7.831 75.608 1.00 19.31 292 GLU A C 1
ATOM 2306 O O . GLU A 1 292 ? 35.393 7.293 76.496 1.00 19.29 292 GLU A O 1
ATOM 2312 N N . ILE A 1 293 ? 33.525 7.379 75.243 1.00 18.36 293 ILE A N 1
ATOM 2313 C CA . ILE A 1 293 ? 32.889 6.242 75.900 1.00 18.38 293 ILE A CA 1
ATOM 2314 C C . ILE A 1 293 ? 33.693 4.992 75.625 1.00 21.21 293 ILE A C 1
ATOM 2315 O O . ILE A 1 293 ? 34.103 4.308 76.560 1.00 23.03 293 ILE A O 1
ATOM 2320 N N . GLU A 1 294 ? 34.008 4.740 74.362 1.00 22.05 294 GLU A N 1
ATOM 2321 C CA . GLU A 1 294 ? 34.755 3.575 73.956 1.00 22.63 294 GLU A CA 1
ATOM 2322 C C . GLU A 1 294 ? 36.133 3.499 74.556 1.00 23.38 294 GLU A C 1
ATOM 2323 O O . GLU A 1 294 ? 36.672 2.407 74.651 1.00 25.28 294 GLU A O 1
ATOM 2329 N N . ALA A 1 295 ? 36.756 4.607 74.926 1.00 25.75 295 ALA A N 1
ATOM 2330 C CA . ALA A 1 295 ? 38.091 4.555 75.506 1.00 27.31 295 ALA A CA 1
ATOM 2331 C C . ALA A 1 295 ? 38.055 3.957 76.895 1.00 28.76 295 ALA A C 1
ATOM 2332 O O . ALA A 1 295 ? 38.917 3.195 77.315 1.00 30.85 295 ALA A O 1
ATOM 2334 N N . GLU A 1 296 ? 37.015 4.354 77.606 1.00 30.72 296 GLU A N 1
ATOM 2335 C CA . GLU A 1 296 ? 36.825 3.946 78.963 1.00 31.50 296 GLU A CA 1
ATOM 2336 C C . GLU A 1 296 ? 36.130 2.596 79.105 1.00 30.35 296 GLU A C 1
ATOM 2337 O O . GLU A 1 296 ? 36.269 1.972 80.157 1.00 33.16 296 GLU A O 1
ATOM 2343 N N . PHE A 1 297 ? 35.406 2.013 78.168 1.00 28.81 297 PHE A N 1
ATOM 2344 C CA . PHE A 1 297 ? 34.663 0.827 78.496 1.00 28.04 297 PHE A CA 1
ATOM 2345 C C . PHE A 1 297 ? 34.818 -0.194 77.434 1.00 29.33 297 PHE A C 1
ATOM 2346 O O . PHE A 1 297 ? 35.128 0.155 76.298 1.00 31.27 297 PHE A O 1
ATOM 2354 N N . PRO A 1 298 ? 34.587 -1.476 77.715 1.00 31.12 298 PRO A N 1
ATOM 2355 C CA . PRO A 1 298 ? 34.654 -2.533 76.713 1.00 31.69 298 PRO A CA 1
ATOM 2356 C C . PRO A 1 298 ? 33.394 -2.570 75.838 1.00 32.51 298 PRO A C 1
ATOM 2357 O O . PRO A 1 298 ? 32.623 -3.530 75.945 1.00 34.59 298 PRO A O 1
ATOM 2361 N N . VAL A 1 299 ? 33.108 -1.566 74.999 1.00 30.39 299 VAL A N 1
ATOM 2362 C CA . VAL A 1 299 ? 31.917 -1.609 74.182 1.00 28.41 299 VAL A CA 1
ATOM 2363 C C . VAL A 1 299 ? 32.364 -1.018 72.850 1.00 28.09 299 VAL A C 1
ATOM 2364 O O . VAL A 1 299 ? 33.159 -0.079 72.811 1.00 27.57 299 VAL A O 1
ATOM 2368 N N . SER A 1 300 ? 31.960 -1.624 71.728 1.00 27.45 300 SER A N 1
ATOM 2369 C CA . SER A 1 300 ? 32.259 -1.093 70.410 1.00 24.61 300 SER A CA 1
ATOM 2370 C C . SER A 1 300 ? 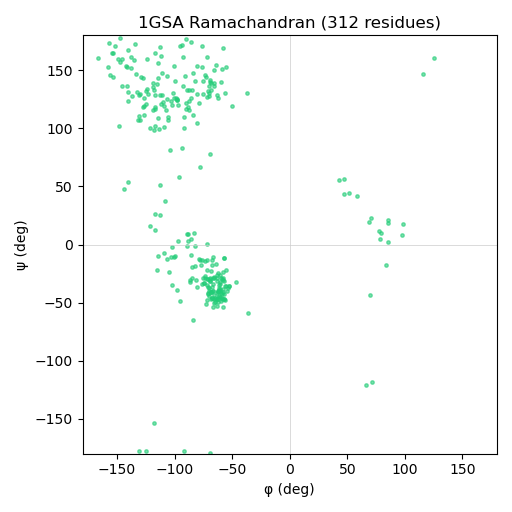30.896 -0.694 69.847 1.00 22.80 300 SER A C 1
ATOM 2371 O O . SER A 1 300 ? 30.063 -1.488 69.409 1.00 21.55 300 SER A O 1
ATOM 2374 N N . ILE A 1 301 ? 30.679 0.610 69.976 1.00 21.06 301 ILE A N 1
ATOM 2375 C CA . ILE A 1 301 ? 29.508 1.315 69.481 1.00 18.36 301 ILE A CA 1
ATOM 2376 C C . ILE A 1 301 ? 29.518 1.287 67.966 1.00 17.67 301 ILE A C 1
ATOM 2377 O O . ILE A 1 301 ? 28.469 1.085 67.380 1.00 19.19 301 ILE A O 1
ATOM 2382 N N . THR A 1 302 ? 30.664 1.454 67.301 1.00 17.56 302 THR A N 1
ATOM 2383 C CA . THR A 1 302 ? 30.727 1.446 65.852 1.00 16.16 302 THR A CA 1
ATOM 2384 C C . THR A 1 302 ? 30.378 0.059 65.373 1.00 16.09 302 THR A C 1
ATOM 2385 O O . THR A 1 302 ? 29.706 -0.102 64.360 1.00 15.56 302 THR A O 1
ATOM 2389 N N . GLY A 1 303 ? 30.860 -0.966 66.061 1.00 17.01 303 GLY A N 1
ATOM 2390 C CA . GLY A 1 303 ? 30.509 -2.329 65.755 1.00 14.47 303 GLY A CA 1
ATOM 2391 C C . GLY A 1 303 ? 29.011 -2.493 65.869 1.00 15.86 303 GLY A C 1
ATOM 2392 O O . GLY A 1 303 ? 28.392 -3.032 64.949 1.00 15.97 303 GLY A O 1
ATOM 2393 N N . MET A 1 304 ? 28.381 -1.986 66.937 1.00 16.84 304 MET A N 1
ATOM 2394 C CA . MET A 1 304 ? 26.929 -2.121 67.095 1.00 19.14 304 MET A CA 1
ATOM 2395 C C . MET A 1 304 ? 26.218 -1.526 65.896 1.00 18.76 304 MET A C 1
ATOM 2396 O O . MET A 1 304 ? 25.375 -2.170 65.255 1.00 21.20 304 MET A O 1
ATOM 2401 N N . LEU A 1 305 ? 26.646 -0.325 65.528 1.00 18.44 305 LEU A N 1
ATOM 2402 C CA . LEU A 1 305 ? 26.105 0.365 64.367 1.00 16.54 305 LEU A CA 1
ATOM 2403 C C . LEU A 1 305 ? 26.311 -0.455 63.105 1.00 17.79 305 LEU A C 1
ATOM 2404 O O . LEU A 1 305 ? 25.323 -0.697 62.429 1.00 19.92 305 LEU A O 1
ATOM 2409 N N . MET A 1 306 ? 27.475 -1.003 62.764 1.00 18.32 306 MET A N 1
ATOM 2410 C CA . MET A 1 306 ? 27.605 -1.744 61.518 1.00 19.01 306 MET A CA 1
ATOM 2411 C C . MET A 1 306 ? 26.788 -3.027 61.540 1.00 18.51 306 MET A C 1
ATOM 2412 O O . MET A 1 306 ? 26.179 -3.413 60.551 1.00 19.70 306 MET A O 1
ATOM 2417 N N . ASP A 1 307 ? 26.657 -3.667 62.692 1.00 19.70 307 ASP A N 1
ATOM 2418 C CA . ASP A 1 307 ? 25.805 -4.836 62.882 1.00 19.72 307 ASP A CA 1
ATOM 2419 C C . ASP A 1 307 ? 24.362 -4.496 62.621 1.00 18.97 307 ASP A C 1
ATOM 2420 O O . ASP A 1 307 ? 23.654 -5.261 61.987 1.00 19.69 307 ASP A O 1
ATOM 2425 N N . ALA A 1 308 ? 23.906 -3.331 63.061 1.00 19.05 308 ALA A N 1
ATOM 2426 C CA . ALA A 1 308 ? 22.537 -2.936 62.817 1.00 17.06 308 ALA A CA 1
ATOM 2427 C C . ALA A 1 308 ? 22.326 -2.600 61.337 1.00 18.88 308 ALA A C 1
ATOM 2428 O O . ALA A 1 308 ? 21.290 -2.958 60.775 1.00 20.24 308 ALA A O 1
ATOM 2430 N N . ILE A 1 309 ? 23.298 -1.989 60.650 1.00 18.44 309 ILE A N 1
ATOM 2431 C CA . ILE A 1 309 ? 23.245 -1.677 59.237 1.00 19.05 309 ILE A CA 1
ATOM 2432 C C . ILE A 1 309 ? 23.152 -2.977 58.467 1.00 20.74 309 ILE A C 1
ATOM 2433 O O . ILE A 1 309 ? 22.230 -3.156 57.670 1.00 21.24 309 ILE A O 1
ATOM 2438 N N . GLU A 1 310 ? 24.062 -3.915 58.717 1.00 21.59 310 GLU A N 1
ATOM 2439 C CA . GLU A 1 310 ? 24.054 -5.219 58.066 1.00 22.87 310 GLU A CA 1
ATOM 2440 C C . GLU A 1 310 ? 22.760 -6.002 58.273 1.00 23.40 310 GLU A C 1
ATOM 2441 O O . GLU A 1 310 ? 22.305 -6.652 57.330 1.00 25.64 310 GLU A O 1
ATOM 2447 N N . ALA A 1 311 ? 22.127 -5.956 59.451 1.00 21.57 311 ALA A N 1
ATOM 2448 C CA . ALA A 1 311 ? 20.816 -6.559 59.642 1.00 21.90 311 ALA A CA 1
ATOM 2449 C C . ALA A 1 311 ? 19.803 -5.839 58.768 1.00 22.53 311 ALA A C 1
ATOM 2450 O O . ALA A 1 311 ? 19.051 -6.471 58.045 1.00 21.58 311 ALA A O 1
ATOM 2452 N N . ARG A 1 312 ? 19.806 -4.498 58.769 1.00 25.42 312 ARG A N 1
ATOM 2453 C CA . ARG A 1 312 ? 18.917 -3.711 57.940 1.00 27.02 312 ARG A CA 1
ATOM 2454 C C . ARG A 1 312 ? 19.126 -4.064 56.479 1.00 28.99 312 ARG A C 1
ATOM 2455 O O . ARG A 1 312 ? 18.187 -3.932 55.706 1.00 32.16 312 ARG A O 1
ATOM 2463 N N . LEU A 1 313 ? 20.299 -4.493 56.028 1.00 30.52 313 LEU A N 1
ATOM 2464 C CA . LEU A 1 313 ? 20.485 -4.792 54.616 1.00 33.02 313 LEU A CA 1
ATOM 2465 C C . LEU A 1 313 ? 20.135 -6.227 54.220 1.00 35.89 313 LEU A C 1
ATOM 2466 O O . LEU A 1 313 ? 20.362 -6.578 53.054 1.00 38.03 313 LEU A O 1
ATOM 2471 N N . GLN A 1 314 ? 19.640 -7.053 55.148 1.00 38.01 314 GLN A N 1
ATOM 2472 C CA . GLN A 1 314 ? 19.411 -8.459 54.878 1.00 41.49 314 GLN A CA 1
ATOM 2473 C C . GLN A 1 314 ? 18.082 -8.860 54.260 1.00 44.28 314 GLN A C 1
ATOM 2474 O O . GLN A 1 314 ? 17.097 -8.146 54.485 1.00 44.25 314 GLN A O 1
#

B-factor: mean 20.03, std 7.66, range [3.82, 52.71]

Organism: Escherichia coli (strain K12) (NCBI:txid83333)

GO terms:
  GO:0000287 magnesium ion binding (F, IDA)
  GO:0005829 cytosol (C, IDA)
  GO:0042802 identical protein binding (F, IDA)
  GO:0004363 glutathione synthase activity (F, IDA)
  GO:0051289 protein homotetramerization (P, IDA)
  GO:0006750 glutathione biosynthetic process (P, IMP)
  GO:0005829 cytosol (C, HDA)

Secondary structure (DSSP, 8-state):
--EEEEE-S-GGG--TTT-HHHHHHHHHHHTTPEEEEE-GGGEEEETTEEEEEEEEEEE-S-SS--EEEEEEEEEEGGGSSEEEE-PPPP--HHHHHHHHHHHHHHHTT-EEES-HHHHHH--TTGGGGGGTTTS--EEEES-HHHHHHHHHHHSSEEEE-SS--TTTT-EEE-TT-TTHHHHHHHHTTTTTS-EEEEE--GGGGG-EEEEEEETTEEPSEEEEEE--SS-S---GGGTPEEEEEE--HHHHHHHHHHHHHHHHTT--EEEEEEETTEEEEEE-SS---HHHHHHHSS--HHHHHHHHHHHHT-